Protein AF-A0A2M8BFH6-F1 (afdb_monomer_lite)

Radius of gyration: 27.37 Å; chains: 1; bounding box: 73×70×44 Å

Structure (mmCIF, N/CA/C/O backbone):
data_AF-A0A2M8BFH6-F1
#
_entry.id   AF-A0A2M8BFH6-F1
#
loop_
_atom_site.group_PDB
_atom_site.id
_atom_site.type_symbol
_atom_site.label_atom_id
_atom_site.label_alt_id
_atom_site.label_comp_id
_atom_site.label_asym_id
_atom_site.label_entity_id
_atom_site.label_seq_id
_atom_site.pdbx_PDB_ins_code
_atom_site.Cartn_x
_atom_site.Cartn_y
_atom_site.Cartn_z
_atom_site.occupancy
_atom_site.B_iso_or_equiv
_atom_site.auth_seq_id
_atom_site.auth_comp_id
_atom_site.auth_asym_id
_atom_site.auth_atom_id
_atom_site.pdbx_PDB_model_num
ATOM 1 N N . MET A 1 1 ? 19.455 23.865 19.528 1.00 42.56 1 MET A N 1
ATOM 2 C CA . MET A 1 1 ? 18.190 23.249 19.989 1.00 42.56 1 MET A CA 1
ATOM 3 C C . MET A 1 1 ? 18.289 21.750 19.733 1.00 42.56 1 MET A C 1
ATOM 5 O O . MET A 1 1 ? 18.959 21.362 18.788 1.00 42.56 1 MET A O 1
ATOM 9 N N . LYS A 1 2 ? 17.809 20.952 20.690 1.00 40.38 2 LYS A N 1
ATOM 10 C CA . LYS A 1 2 ? 18.230 19.578 21.024 1.00 40.38 2 LYS A CA 1
ATOM 11 C C . LYS A 1 2 ? 18.097 18.562 19.880 1.00 40.38 2 LYS A C 1
ATOM 13 O O . LYS A 1 2 ? 16.991 18.283 19.440 1.00 40.38 2 LYS A O 1
ATOM 18 N N . SER A 1 3 ? 19.226 17.957 19.508 1.00 46.84 3 SER A N 1
ATOM 19 C CA . SER A 1 3 ? 19.298 16.653 18.846 1.00 46.84 3 SER A CA 1
ATOM 20 C C . SER A 1 3 ? 19.594 15.613 19.930 1.00 46.84 3 SER A C 1
ATOM 22 O O . SER A 1 3 ? 20.615 15.703 20.611 1.00 46.84 3 SER A O 1
ATOM 24 N N . THR A 1 4 ? 18.659 14.692 20.151 1.00 51.00 4 THR A N 1
ATOM 25 C CA . THR A 1 4 ? 18.746 13.601 21.138 1.00 51.00 4 THR A CA 1
ATOM 26 C C . THR A 1 4 ? 18.644 12.318 20.317 1.00 51.00 4 THR A C 1
ATOM 28 O O . THR A 1 4 ? 17.584 12.013 19.789 1.00 51.00 4 THR A O 1
ATOM 31 N N . MET A 1 5 ? 19.767 11.708 19.936 1.00 54.69 5 MET A N 1
ATOM 32 C CA . MET A 1 5 ? 20.447 10.657 20.702 1.00 54.69 5 MET A CA 1
ATOM 33 C C . MET A 1 5 ? 19.516 9.471 21.003 1.00 54.69 5 MET A C 1
ATOM 35 O O . MET A 1 5 ? 18.917 9.389 22.070 1.00 54.69 5 MET A O 1
ATOM 39 N N . ARG A 1 6 ? 19.446 8.527 20.059 1.00 50.66 6 ARG A N 1
ATOM 40 C CA . ARG A 1 6 ? 19.053 7.127 20.287 1.00 50.66 6 ARG A CA 1
ATOM 41 C C . ARG A 1 6 ? 19.981 6.216 19.483 1.00 50.66 6 ARG A C 1
ATOM 43 O O . ARG A 1 6 ? 19.595 5.560 18.527 1.00 50.66 6 ARG A O 1
ATOM 50 N N . THR A 1 7 ? 21.242 6.216 19.894 1.00 50.25 7 THR A N 1
ATOM 51 C CA . THR A 1 7 ? 22.248 5.231 19.489 1.00 50.25 7 THR A CA 1
ATOM 52 C C . THR A 1 7 ? 22.700 4.524 20.759 1.00 50.25 7 THR A C 1
ATOM 54 O O . THR A 1 7 ? 23.675 4.943 21.370 1.00 50.25 7 THR A O 1
ATOM 57 N N . LEU A 1 8 ? 21.944 3.523 21.225 1.00 46.91 8 LEU A N 1
ATOM 58 C CA . LEU A 1 8 ? 22.406 2.601 22.269 1.00 46.91 8 LEU A CA 1
ATOM 59 C C . LEU A 1 8 ? 21.461 1.395 22.403 1.00 46.91 8 LEU A C 1
ATOM 61 O O . LEU A 1 8 ? 20.386 1.523 22.978 1.00 46.91 8 LEU A O 1
ATOM 65 N N . PHE A 1 9 ? 21.851 0.253 21.838 1.00 45.75 9 PHE A N 1
ATOM 66 C CA . PHE A 1 9 ? 22.104 -1.015 22.545 1.00 45.75 9 PHE A CA 1
ATOM 67 C C . PHE A 1 9 ? 22.117 -2.172 21.541 1.00 45.75 9 PHE A C 1
ATOM 69 O O . PHE A 1 9 ? 21.110 -2.804 21.246 1.00 45.75 9 PHE A O 1
ATOM 76 N N . LEU A 1 10 ? 23.316 -2.438 21.029 1.00 46.03 10 LEU A N 1
ATOM 77 C CA . LEU A 1 10 ? 23.676 -3.672 20.352 1.00 46.03 10 LEU A CA 1
ATOM 78 C C . LEU A 1 10 ? 24.353 -4.543 21.423 1.00 46.03 10 LEU A C 1
ATOM 80 O O . LEU A 1 10 ? 25.508 -4.307 21.767 1.00 46.03 10 LEU A O 1
ATOM 84 N N . MET A 1 11 ? 23.606 -5.474 22.022 1.00 49.44 11 MET A N 1
ATOM 85 C CA . MET A 1 11 ? 24.117 -6.493 22.951 1.00 49.44 11 MET A CA 1
ATOM 86 C C . MET A 1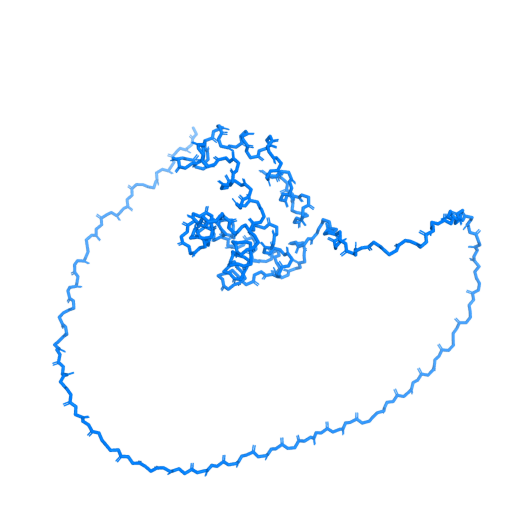 11 ? 23.368 -7.814 22.732 1.00 49.44 11 MET A C 1
ATOM 88 O O . MET A 1 11 ? 22.268 -8.020 23.225 1.00 49.44 11 MET A O 1
ATOM 92 N N . LEU A 1 12 ? 23.991 -8.667 21.920 1.00 52.81 12 LEU A N 1
ATOM 93 C CA . LEU A 1 12 ? 24.376 -10.042 22.249 1.00 52.81 12 LEU A CA 1
ATOM 94 C C . LEU A 1 12 ? 23.453 -10.852 23.191 1.00 52.81 12 LEU A C 1
ATOM 96 O O . LEU A 1 12 ? 23.514 -10.696 24.407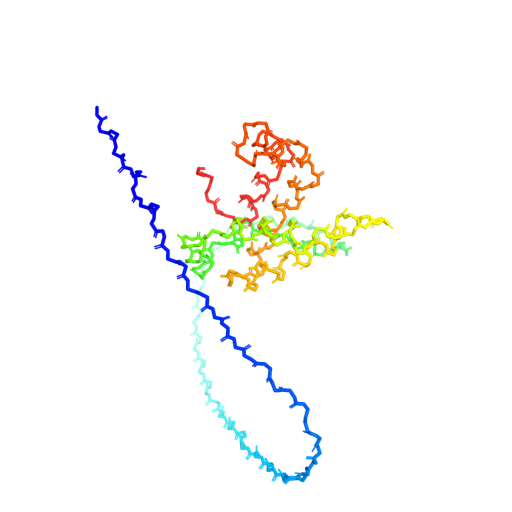 1.00 52.81 12 LEU A O 1
ATOM 100 N N . ALA A 1 13 ? 22.756 -11.850 22.639 1.00 50.00 13 ALA A N 1
ATOM 101 C CA . ALA A 1 13 ? 22.520 -13.128 23.318 1.00 50.00 13 ALA A CA 1
ATOM 102 C C . ALA A 1 13 ? 22.278 -14.248 22.290 1.00 50.00 13 ALA A C 1
ATOM 104 O O . ALA A 1 13 ? 21.190 -14.410 21.746 1.00 50.00 13 ALA A O 1
ATOM 105 N N . LEU A 1 14 ? 23.337 -15.019 22.036 1.00 55.53 14 LEU A N 1
ATOM 106 C CA . LEU A 1 14 ? 23.280 -16.379 21.505 1.00 55.53 14 LEU A CA 1
ATOM 107 C C . LEU A 1 14 ? 22.525 -17.270 22.499 1.00 55.53 14 LEU A C 1
ATOM 109 O O . LEU A 1 14 ? 22.982 -17.436 23.628 1.00 55.53 14 LEU A O 1
ATOM 113 N N . LEU A 1 15 ? 21.440 -17.901 22.062 1.00 58.34 15 LEU A N 1
ATOM 114 C CA . LEU A 1 15 ? 20.878 -19.087 22.705 1.00 58.34 15 LEU A CA 1
ATOM 115 C C . LEU A 1 15 ? 20.557 -20.099 21.609 1.00 58.34 15 LEU A C 1
ATOM 117 O O . LEU A 1 15 ? 19.586 -19.967 20.870 1.00 58.34 15 LEU A O 1
ATOM 121 N N . GLY A 1 16 ? 21.450 -21.079 21.477 1.00 51.56 16 GLY A N 1
ATOM 122 C CA . GLY A 1 16 ? 21.231 -22.251 20.649 1.00 51.56 16 GLY A CA 1
ATOM 123 C C . GLY A 1 16 ? 20.153 -23.135 21.264 1.00 51.56 16 GLY A C 1
ATOM 124 O O . GLY A 1 16 ? 20.229 -23.480 22.442 1.00 51.56 16 GLY A O 1
ATOM 125 N N . PHE A 1 17 ? 19.186 -23.533 20.445 1.00 49.78 17 PHE A N 1
ATOM 126 C CA . PHE A 1 17 ? 18.326 -24.672 20.727 1.00 49.78 17 PHE A CA 1
ATOM 127 C C . PHE A 1 17 ? 18.770 -25.836 19.843 1.00 49.78 17 PHE A C 1
ATOM 129 O O . PHE A 1 17 ? 18.535 -25.861 18.639 1.00 49.78 17 PHE A O 1
ATOM 136 N N . VAL A 1 18 ? 19.451 -26.791 20.474 1.00 56.34 18 VAL A N 1
ATOM 137 C CA . VAL A 1 18 ? 19.541 -28.174 20.010 1.00 56.34 18 VAL A CA 1
ATOM 138 C C . VAL A 1 18 ? 18.281 -28.865 20.515 1.00 56.34 18 VAL A C 1
ATOM 140 O O . VAL A 1 18 ? 18.102 -28.980 21.725 1.00 56.34 18 VAL A O 1
ATOM 143 N N . VAL A 1 19 ? 17.425 -29.342 19.613 1.00 57.59 19 VAL A N 1
ATOM 144 C CA . VAL A 1 19 ? 16.441 -30.379 19.940 1.00 57.59 19 VAL A CA 1
ATOM 145 C C . VAL A 1 19 ? 16.596 -31.501 18.927 1.00 57.59 19 VAL A C 1
ATOM 147 O O . VAL A 1 19 ? 16.551 -31.293 17.717 1.00 57.59 19 VAL A O 1
ATOM 150 N N . ALA A 1 20 ? 16.889 -32.668 19.489 1.00 53.41 20 ALA A N 1
ATOM 151 C CA . ALA A 1 20 ? 17.079 -33.945 18.836 1.00 53.41 20 ALA A CA 1
ATOM 152 C C . ALA A 1 20 ? 15.798 -34.432 18.143 1.00 53.41 20 ALA A C 1
ATOM 154 O O . ALA A 1 20 ? 14.689 -34.113 18.568 1.00 53.41 20 ALA A O 1
ATOM 155 N N . GLY A 1 21 ? 15.983 -35.230 17.092 1.00 47.97 21 GLY A N 1
ATOM 156 C CA . GLY A 1 21 ? 14.907 -35.958 16.435 1.00 47.97 21 GLY A CA 1
ATOM 157 C C . GLY A 1 21 ? 14.380 -37.140 17.253 1.00 47.97 21 GLY A C 1
ATOM 158 O O . GLY A 1 21 ? 15.111 -37.733 18.043 1.00 47.97 21 GLY A O 1
ATOM 159 N N . CYS A 1 22 ? 13.122 -37.475 16.973 1.00 51.12 22 CYS A N 1
ATOM 160 C CA . CYS A 1 22 ? 12.474 -38.784 17.098 1.00 51.12 22 CYS A CA 1
ATOM 161 C C . CYS A 1 22 ? 11.580 -38.861 15.841 1.00 51.12 22 CYS A C 1
ATOM 163 O O . CYS A 1 22 ? 10.792 -37.942 15.627 1.00 51.12 22 CYS A O 1
ATOM 165 N N . ASP A 1 23 ? 11.880 -39.670 14.829 1.00 50.50 23 ASP A N 1
ATOM 166 C CA . ASP A 1 23 ? 11.733 -41.134 14.730 1.00 50.50 23 ASP A CA 1
ATOM 167 C C . ASP A 1 23 ? 10.261 -41.587 14.728 1.00 50.50 23 ASP A C 1
ATOM 169 O O . ASP A 1 23 ? 9.535 -41.431 15.711 1.00 50.50 23 ASP A O 1
ATOM 173 N N . ASP A 1 24 ? 9.871 -42.086 13.553 1.00 58.56 24 ASP A N 1
ATOM 174 C CA . ASP A 1 24 ? 8.639 -42.758 13.139 1.00 58.56 24 ASP A CA 1
ATOM 175 C C . ASP A 1 24 ? 8.059 -43.760 14.150 1.00 58.56 24 ASP A C 1
ATOM 177 O O . ASP A 1 24 ? 8.781 -44.571 14.730 1.00 58.56 24 ASP A O 1
ATOM 181 N N . SER A 1 25 ? 6.724 -43.820 14.244 1.00 60.19 25 SER A N 1
ATOM 182 C CA . SER A 1 25 ? 5.987 -45.074 14.473 1.00 60.19 25 SER A CA 1
ATOM 183 C C . SER A 1 25 ? 4.513 -44.942 14.076 1.00 60.19 25 SER A C 1
ATOM 185 O O . SER A 1 25 ? 3.791 -44.073 14.565 1.00 60.19 25 SER A O 1
ATOM 187 N N . ASP A 1 26 ? 4.112 -45.851 13.192 1.00 51.41 26 ASP A N 1
ATOM 188 C CA . ASP A 1 26 ? 2.792 -46.067 12.610 1.00 51.41 26 ASP A CA 1
ATOM 189 C C . ASP A 1 26 ? 1.650 -46.435 13.591 1.00 51.41 26 ASP A C 1
ATOM 191 O O . ASP A 1 26 ? 1.844 -47.088 14.619 1.00 51.41 26 ASP A O 1
ATOM 195 N N . ASP A 1 27 ? 0.436 -46.170 13.084 1.00 54.25 27 ASP A N 1
ATOM 196 C CA . ASP A 1 27 ? -0.770 -47.026 13.104 1.00 54.25 27 ASP A CA 1
ATOM 197 C C . ASP A 1 27 ? -1.778 -46.966 14.289 1.00 54.25 27 ASP A C 1
ATOM 199 O O . ASP A 1 27 ? -1.517 -46.371 15.333 1.00 54.25 27 ASP A O 1
ATOM 203 N N . PRO A 1 28 ? -3.032 -47.452 14.109 1.00 69.31 28 PRO A N 1
ATOM 204 C CA . PRO A 1 28 ? -4.221 -46.603 14.067 1.00 69.31 28 PRO A CA 1
ATOM 205 C C . PRO A 1 28 ? -5.228 -46.995 15.168 1.00 69.31 28 PRO A C 1
ATOM 207 O O . PRO A 1 28 ? -5.034 -47.983 15.876 1.00 69.31 28 PRO A O 1
ATOM 210 N N . LYS A 1 29 ? -6.366 -46.288 15.258 1.00 41.81 29 LYS A N 1
ATOM 211 C CA . LYS A 1 29 ? -7.724 -46.879 15.319 1.00 41.81 29 LYS A CA 1
ATOM 212 C C . LYS A 1 29 ? -8.790 -45.933 15.899 1.00 41.81 29 LYS A C 1
ATOM 214 O O . LYS A 1 29 ? -8.601 -45.267 16.908 1.00 41.81 29 LYS A O 1
ATOM 219 N N . THR A 1 30 ? -9.976 -46.102 15.310 1.00 39.09 30 THR A N 1
ATOM 220 C CA . THR A 1 30 ? -11.320 -46.104 15.924 1.00 39.09 30 THR A CA 1
ATOM 221 C C . THR A 1 30 ? -11.950 -44.799 16.410 1.00 39.09 30 THR A C 1
ATOM 223 O O . THR A 1 30 ? -11.657 -44.311 17.491 1.00 39.09 30 THR A O 1
ATOM 226 N N . THR A 1 31 ? -12.941 -44.372 15.613 1.00 49.25 31 THR A N 1
ATOM 227 C CA . THR A 1 31 ? -14.363 -44.168 15.972 1.00 49.25 31 THR A CA 1
ATOM 228 C C . THR A 1 31 ? -14.679 -43.427 17.269 1.00 49.25 31 THR A C 1
ATOM 230 O O . THR A 1 31 ? -14.369 -43.926 18.347 1.00 49.25 31 THR A O 1
ATOM 233 N N . THR A 1 32 ? -15.507 -42.383 17.174 1.00 51.66 32 THR A N 1
ATOM 234 C CA . THR A 1 32 ? -16.885 -42.385 17.716 1.00 51.66 32 THR A CA 1
ATOM 235 C C . THR A 1 32 ? -17.605 -41.101 17.299 1.00 51.66 32 THR A C 1
ATOM 237 O O . THR A 1 32 ? -17.098 -40.000 17.500 1.00 51.66 32 THR A O 1
ATOM 240 N N . ASP A 1 33 ? -18.786 -41.283 16.709 1.00 52.09 33 ASP A N 1
ATOM 241 C CA . ASP A 1 33 ? -19.808 -40.269 16.463 1.00 52.09 33 ASP A CA 1
ATOM 242 C C . ASP A 1 33 ? -20.2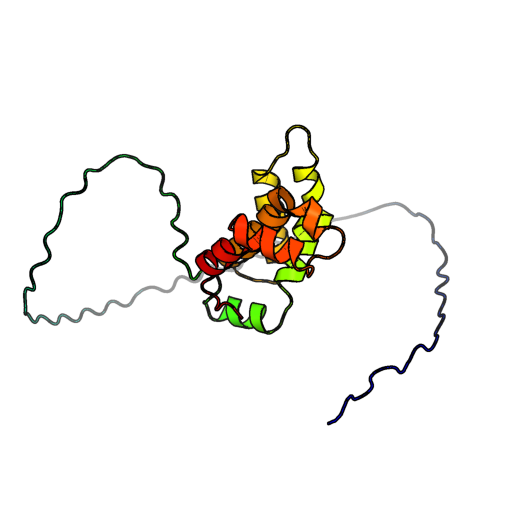07 -39.518 17.738 1.00 52.09 33 ASP A C 1
ATOM 244 O O . ASP A 1 33 ? -20.453 -40.128 18.778 1.00 52.09 33 ASP A O 1
ATOM 248 N N . ALA A 1 34 ? -20.421 -38.210 17.621 1.00 50.06 34 ALA A N 1
ATOM 249 C CA . ALA A 1 34 ? -21.391 -37.513 18.456 1.00 50.06 34 ALA A CA 1
ATOM 250 C C . ALA A 1 34 ? -21.957 -36.313 17.693 1.00 50.06 34 ALA A C 1
ATOM 252 O O . ALA A 1 34 ? -21.446 -35.196 17.739 1.00 50.06 34 ALA A O 1
ATOM 253 N N . THR A 1 35 ? -23.045 -36.594 16.981 1.00 52.06 35 THR A N 1
ATOM 254 C CA . THR A 1 35 ? -24.143 -35.672 16.699 1.00 52.06 35 THR A CA 1
ATOM 255 C C . THR A 1 35 ? -24.397 -34.744 17.884 1.00 52.06 35 THR A C 1
ATOM 257 O O . THR A 1 35 ? -24.674 -35.215 18.986 1.00 52.06 35 THR A O 1
ATOM 260 N N . SER A 1 36 ? -24.393 -33.435 17.638 1.00 47.47 36 SER A N 1
ATOM 261 C CA . SER A 1 36 ? -25.043 -32.474 18.525 1.00 47.47 36 SER A CA 1
ATOM 262 C C . SER A 1 36 ? -25.855 -31.487 17.692 1.00 47.47 36 SER A C 1
ATOM 264 O O . SER A 1 36 ? -25.372 -30.469 17.206 1.00 47.47 36 SER A O 1
ATOM 266 N N . THR A 1 37 ? -27.111 -31.864 17.481 1.00 52.34 37 THR A N 1
ATOM 267 C CA . THR A 1 37 ? -28.242 -30.980 17.198 1.00 52.34 37 THR A CA 1
ATOM 268 C C . THR A 1 37 ? -28.513 -30.108 18.417 1.00 52.34 37 THR A C 1
ATOM 270 O O . THR A 1 37 ? -28.729 -30.647 19.501 1.00 52.34 37 THR A O 1
ATOM 273 N N . THR A 1 38 ? -28.585 -28.787 18.256 1.00 53.91 38 THR A N 1
ATOM 274 C CA . THR A 1 38 ? -29.330 -27.925 19.185 1.00 53.91 38 THR A CA 1
ATOM 275 C C . THR A 1 38 ? -29.936 -26.742 18.430 1.00 53.91 38 THR A C 1
ATOM 277 O O . THR A 1 38 ? -29.251 -25.806 18.035 1.00 53.91 38 THR A O 1
ATOM 280 N N . ASP A 1 39 ? -31.232 -26.911 18.184 1.00 50.50 39 ASP A N 1
ATOM 281 C CA . ASP A 1 39 ? -32.347 -25.972 18.294 1.00 50.50 39 ASP A CA 1
ATOM 282 C C . ASP A 1 39 ? -32.300 -24.574 17.662 1.00 50.50 39 ASP A C 1
ATOM 284 O O . ASP A 1 39 ? -31.647 -23.631 18.106 1.00 50.50 39 ASP A O 1
ATOM 288 N N . ALA A 1 40 ? -33.201 -24.446 16.687 1.00 50.91 40 ALA A N 1
ATOM 289 C CA . ALA A 1 40 ? -33.859 -23.221 16.286 1.00 50.91 40 ALA A CA 1
ATOM 290 C C . ALA A 1 40 ? -34.579 -22.562 17.473 1.00 50.91 40 ALA A C 1
ATOM 292 O O . ALA A 1 40 ? -35.338 -23.210 18.193 1.00 50.91 40 ALA A O 1
ATOM 293 N N . THR A 1 41 ? -34.418 -21.247 17.614 1.00 52.94 41 THR A N 1
ATOM 294 C CA . THR A 1 41 ? -35.368 -20.417 18.359 1.00 52.94 41 THR A CA 1
ATOM 295 C C . THR A 1 41 ? -35.891 -19.335 17.428 1.00 52.94 41 THR A C 1
ATOM 297 O O . THR A 1 41 ? -35.200 -18.375 17.097 1.00 52.94 41 THR A O 1
ATOM 300 N N . THR A 1 42 ? -37.122 -19.545 16.979 1.00 49.09 42 THR A N 1
ATOM 301 C CA . THR A 1 42 ? -37.981 -18.563 16.325 1.00 49.09 42 THR A CA 1
ATOM 302 C C . THR A 1 42 ? -38.576 -17.667 17.409 1.00 49.09 42 THR A C 1
ATOM 304 O O . THR A 1 42 ? -39.198 -18.181 18.339 1.00 49.09 42 THR A O 1
ATOM 307 N N . THR A 1 43 ? -38.437 -16.348 17.279 1.00 59.09 43 THR A N 1
ATOM 308 C CA . THR A 1 43 ? -39.233 -15.386 18.054 1.00 59.09 43 THR A CA 1
ATOM 309 C C . THR A 1 43 ? -39.944 -14.464 17.079 1.00 59.09 43 THR A C 1
ATOM 311 O O . THR A 1 43 ? -39.312 -13.715 16.337 1.00 59.09 43 THR A O 1
ATOM 314 N N . ASP A 1 44 ? -41.268 -14.575 17.086 1.00 53.50 44 ASP A N 1
ATOM 315 C CA . ASP A 1 44 ? -42.209 -13.780 16.312 1.00 53.50 44 ASP A CA 1
ATOM 316 C C . ASP A 1 44 ? -42.488 -12.405 16.943 1.00 53.50 44 ASP A C 1
ATOM 318 O O . ASP A 1 44 ? -42.542 -12.254 18.162 1.00 53.50 44 ASP A O 1
ATOM 322 N N . ALA A 1 45 ? -42.768 -11.466 16.034 1.00 51.66 45 ALA A N 1
ATOM 323 C CA . ALA A 1 45 ? -43.719 -10.353 16.082 1.00 51.66 45 ALA A CA 1
ATOM 324 C C . ALA A 1 45 ? -43.672 -9.306 17.214 1.00 51.66 45 ALA A C 1
ATOM 326 O O . ALA A 1 45 ? -44.053 -9.565 18.352 1.00 51.66 45 ALA A O 1
ATOM 327 N N . THR A 1 46 ? -43.519 -8.031 16.823 1.00 53.03 46 THR A N 1
ATOM 328 C CA . THR A 1 46 ? -44.560 -7.024 17.121 1.00 53.03 46 THR A CA 1
ATOM 329 C C . THR A 1 46 ? -44.559 -5.874 16.109 1.00 53.03 46 THR A C 1
ATOM 331 O O . THR A 1 46 ? -43.568 -5.174 15.921 1.00 53.03 46 THR A O 1
ATOM 334 N N . THR A 1 47 ? -45.713 -5.680 15.479 1.00 50.72 47 THR A N 1
ATOM 335 C CA . THR A 1 47 ? -46.123 -4.522 14.681 1.00 50.72 47 THR A CA 1
ATOM 336 C C . THR A 1 47 ? -46.386 -3.320 15.592 1.00 50.72 47 THR A C 1
ATOM 338 O O . THR A 1 47 ? -47.021 -3.470 16.635 1.00 50.72 47 THR A O 1
ATOM 341 N N . THR A 1 48 ? -45.992 -2.111 15.194 1.00 59.72 48 THR A N 1
ATOM 342 C CA . THR A 1 48 ? -46.629 -0.868 15.661 1.00 59.72 48 THR A CA 1
ATOM 343 C C . THR A 1 48 ? -46.572 0.162 14.540 1.00 59.72 48 THR A C 1
ATOM 345 O O . THR A 1 48 ? -45.512 0.692 14.220 1.00 59.72 48 THR A O 1
ATOM 348 N N . ASP A 1 49 ? -47.739 0.409 13.947 1.00 54.94 49 ASP A N 1
ATOM 349 C CA . ASP A 1 49 ? -48.035 1.587 13.139 1.00 54.94 49 ASP A CA 1
ATOM 350 C C . ASP A 1 49 ? -48.018 2.846 14.013 1.00 54.94 49 ASP A C 1
ATOM 352 O O . ASP A 1 49 ? -48.613 2.869 15.094 1.00 54.94 49 ASP A O 1
ATOM 356 N N . ALA A 1 50 ? -47.441 3.925 13.491 1.00 57.97 50 ALA A N 1
ATOM 357 C CA . ALA A 1 50 ? -47.865 5.278 13.825 1.00 57.97 50 ALA A CA 1
ATOM 358 C C . ALA A 1 50 ? -47.630 6.210 12.630 1.00 57.97 50 ALA A C 1
ATOM 360 O O . ALA A 1 50 ? -46.524 6.659 12.344 1.00 57.97 50 ALA A O 1
ATOM 361 N N . THR A 1 51 ? -48.731 6.491 11.948 1.00 53.22 51 THR A N 1
ATOM 362 C CA . THR A 1 51 ? -48.983 7.603 11.037 1.00 53.22 51 THR A CA 1
ATOM 363 C C . THR A 1 51 ? -48.527 8.936 11.638 1.00 53.22 51 THR A C 1
ATOM 365 O O . THR A 1 51 ? -48.929 9.277 12.750 1.00 53.22 51 THR A O 1
ATOM 368 N N . THR A 1 52 ? -47.813 9.769 10.879 1.00 53.19 52 THR A N 1
ATOM 369 C CA . THR A 1 52 ? -47.990 11.228 10.970 1.00 53.19 52 THR A CA 1
ATOM 370 C C . THR A 1 52 ? -47.739 11.868 9.608 1.00 53.19 52 THR A C 1
ATOM 372 O O . THR A 1 52 ? -46.628 11.886 9.088 1.00 53.19 52 THR A O 1
ATOM 375 N N . THR A 1 53 ? -48.833 12.350 9.034 1.00 55.66 53 THR A N 1
ATOM 376 C CA . THR A 1 53 ? -48.919 13.310 7.937 1.00 55.66 53 THR A CA 1
ATOM 377 C C . THR A 1 53 ? -48.413 14.668 8.420 1.00 55.66 53 THR A C 1
ATOM 379 O O . THR A 1 53 ? -48.883 15.113 9.460 1.00 55.66 53 THR A O 1
ATOM 382 N N . ASP A 1 54 ? -47.530 15.336 7.671 1.00 52.22 54 ASP A N 1
ATOM 383 C CA . ASP A 1 54 ? -47.757 16.739 7.295 1.00 52.22 54 ASP A CA 1
ATOM 384 C C . ASP A 1 54 ? -46.807 17.241 6.194 1.00 52.22 54 ASP A C 1
ATOM 386 O O . ASP A 1 54 ? -45.615 16.941 6.152 1.00 52.22 54 ASP A O 1
ATOM 390 N N . ALA A 1 55 ? -47.420 17.999 5.281 1.00 52.50 55 ALA A N 1
ATOM 391 C CA . ALA A 1 55 ? -46.848 18.753 4.168 1.00 52.50 55 ALA A CA 1
ATOM 392 C C . ALA A 1 55 ? -45.842 19.811 4.674 1.00 52.50 55 ALA A C 1
ATOM 394 O O . ALA A 1 55 ? -45.919 20.261 5.810 1.00 52.50 55 ALA A O 1
ATOM 395 N N . THR A 1 56 ? -44.888 20.355 3.920 1.00 49.59 56 THR A N 1
ATOM 396 C CA . THR A 1 56 ? -44.985 21.149 2.679 1.00 49.59 56 THR A CA 1
ATOM 397 C C . THR A 1 56 ? -43.526 21.565 2.402 1.00 49.59 56 THR A C 1
ATOM 399 O O . THR A 1 56 ? -42.826 21.935 3.341 1.00 49.59 56 THR A O 1
ATOM 402 N N . THR A 1 57 ? -42.972 21.511 1.195 1.00 48.38 57 THR A N 1
ATOM 403 C CA . THR A 1 57 ? -42.847 22.669 0.289 1.00 48.38 57 THR A CA 1
ATOM 404 C C . THR A 1 57 ? -42.000 22.197 -0.891 1.00 48.38 57 THR A C 1
ATOM 406 O O . THR A 1 57 ? -40.937 21.615 -0.692 1.00 48.38 57 THR A O 1
ATOM 409 N N . ALA A 1 58 ? -42.505 22.419 -2.100 1.00 51.66 58 ALA A N 1
ATOM 410 C CA . ALA A 1 58 ? -41.805 22.151 -3.343 1.00 51.66 58 ALA A CA 1
ATOM 411 C C . ALA A 1 58 ? -40.653 23.146 -3.522 1.00 51.66 58 ALA A C 1
ATOM 413 O O . ALA A 1 58 ? -40.903 24.349 -3.565 1.00 51.66 58 ALA A O 1
ATOM 414 N N . GLU A 1 59 ? -39.434 22.638 -3.684 1.00 50.97 59 GLU A N 1
ATOM 415 C CA . GLU A 1 59 ? -38.403 23.338 -4.442 1.00 50.97 59 GLU A CA 1
ATOM 416 C C . GLU A 1 59 ? -38.061 22.498 -5.674 1.00 50.97 59 GLU A C 1
ATOM 418 O O . GLU A 1 59 ? -37.872 21.283 -5.626 1.00 50.97 59 GLU A O 1
ATOM 423 N N . ASP A 1 60 ? -38.115 23.212 -6.783 1.00 51.94 60 ASP A N 1
ATOM 424 C CA . ASP A 1 60 ? -37.940 22.835 -8.171 1.00 51.94 60 ASP A CA 1
ATOM 425 C C . ASP A 1 60 ? -36.590 22.135 -8.400 1.00 51.94 60 ASP A C 1
ATOM 427 O O . ASP A 1 60 ? -35.535 22.766 -8.358 1.00 51.94 60 ASP A O 1
ATOM 431 N N . VAL A 1 61 ? -36.609 20.820 -8.638 1.00 55.44 61 VAL A N 1
ATOM 432 C CA . VAL A 1 61 ? -35.453 20.088 -9.169 1.00 55.44 61 VAL A CA 1
ATOM 433 C C . VAL A 1 61 ? -35.832 19.562 -10.541 1.00 55.44 61 VAL A C 1
ATOM 435 O O . VAL A 1 61 ? -36.506 18.542 -10.696 1.00 55.44 61 VAL A O 1
ATOM 438 N N . THR A 1 62 ? -35.372 20.297 -11.549 1.00 48.28 62 THR A N 1
ATOM 439 C CA . THR A 1 62 ? -35.247 19.867 -12.939 1.00 48.28 62 THR A CA 1
ATOM 440 C C . THR A 1 62 ? -34.659 18.462 -13.001 1.00 48.28 62 THR A C 1
ATOM 442 O O . THR A 1 62 ? -33.458 18.258 -12.831 1.00 48.28 62 THR A O 1
ATOM 445 N N . THR A 1 63 ? -35.535 17.489 -13.237 1.00 48.66 63 THR A N 1
ATOM 446 C CA . THR A 1 63 ? -35.169 16.111 -13.545 1.00 48.66 63 THR A CA 1
ATOM 447 C C . THR A 1 63 ? -34.811 16.071 -15.023 1.00 48.66 63 THR A C 1
ATOM 449 O O . THR A 1 63 ? -35.685 16.080 -15.887 1.00 48.66 63 THR A O 1
ATOM 452 N N . THR A 1 64 ? -33.514 16.104 -15.315 1.00 57.31 64 THR A N 1
ATOM 453 C CA . THR A 1 64 ? -33.011 15.770 -16.645 1.00 57.31 64 THR A CA 1
ATOM 454 C C . THR A 1 64 ? -33.101 14.258 -16.794 1.00 57.31 64 THR A C 1
ATOM 456 O O . THR A 1 64 ? -32.381 13.523 -16.123 1.00 57.31 64 THR A O 1
ATOM 459 N N . ASP A 1 65 ? -34.014 13.821 -17.659 1.00 56.34 65 ASP A N 1
ATOM 460 C CA . ASP A 1 65 ? -34.071 12.479 -18.235 1.00 56.34 65 ASP A CA 1
ATOM 461 C C . ASP A 1 65 ? -32.668 12.055 -18.702 1.00 56.34 65 ASP A C 1
ATOM 463 O O . ASP A 1 65 ? -32.145 12.584 -19.688 1.00 56.34 65 ASP A O 1
ATOM 467 N N . VAL A 1 66 ? -32.053 11.106 -17.995 1.00 55.38 66 VAL A N 1
ATOM 468 C CA . VAL A 1 66 ? -30.907 10.354 -18.507 1.00 55.38 66 VAL A CA 1
ATOM 469 C C . VAL A 1 66 ? -31.407 8.963 -18.842 1.00 55.38 66 VAL A C 1
ATOM 471 O O . VAL A 1 66 ? -31.890 8.204 -18.004 1.00 55.38 66 VAL A O 1
ATOM 474 N N . THR A 1 67 ? -31.330 8.696 -20.134 1.00 52.25 67 THR A N 1
ATOM 475 C CA . THR A 1 67 ? -31.704 7.470 -20.807 1.00 52.25 67 THR A CA 1
ATOM 476 C C . THR A 1 67 ? -30.928 6.286 -20.248 1.00 52.25 67 THR A C 1
ATOM 478 O O . THR A 1 67 ? -29.706 6.300 -20.126 1.00 52.25 67 THR A O 1
ATOM 481 N N . THR A 1 68 ? -31.688 5.246 -19.926 1.00 56.81 68 THR A N 1
ATOM 482 C CA . THR A 1 68 ? -31.223 3.920 -19.543 1.00 56.81 68 THR A CA 1
ATOM 483 C C . THR A 1 68 ? -30.382 3.340 -20.677 1.00 56.81 68 THR A C 1
ATOM 485 O O . THR A 1 68 ? -30.915 2.977 -21.726 1.00 56.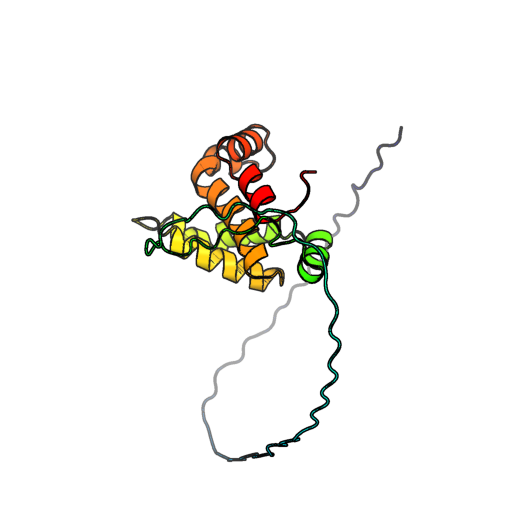81 68 THR A O 1
ATOM 488 N N . THR A 1 69 ? -29.076 3.257 -20.454 1.00 53.03 69 THR A N 1
ATOM 489 C CA . THR A 1 69 ? -28.190 2.368 -21.205 1.00 53.03 69 THR A CA 1
ATOM 490 C C . THR A 1 69 ? -27.642 1.378 -20.187 1.00 53.03 69 THR A C 1
ATOM 492 O O . THR A 1 69 ? -27.217 1.786 -19.109 1.00 53.03 69 THR A O 1
ATOM 495 N N . ASP A 1 70 ? -27.771 0.087 -20.493 1.00 56.22 70 ASP A N 1
ATOM 496 C CA . ASP A 1 70 ? -27.068 -1.023 -19.845 1.00 56.22 70 ASP A CA 1
ATOM 497 C C . ASP A 1 70 ? -25.559 -0.728 -19.869 1.00 56.22 70 ASP A C 1
ATOM 499 O O . ASP A 1 70 ? -24.859 -1.112 -20.802 1.00 56.22 70 ASP A O 1
ATOM 503 N N . ASP A 1 71 ? -25.066 -0.004 -18.873 1.00 46.69 71 ASP A N 1
ATOM 504 C CA . ASP A 1 71 ? -23.645 0.183 -18.635 1.00 46.69 71 ASP A CA 1
ATOM 505 C C . ASP A 1 71 ? -23.336 -0.392 -17.259 1.00 46.69 71 ASP A C 1
ATOM 507 O O . ASP A 1 71 ? -23.986 -0.084 -16.257 1.00 46.69 71 ASP A O 1
ATOM 511 N N . VAL A 1 72 ? -22.373 -1.311 -17.271 1.00 52.06 72 VAL A N 1
ATOM 512 C CA . VAL A 1 72 ? -21.717 -1.922 -16.120 1.00 52.06 72 VAL A CA 1
ATOM 513 C C . VAL A 1 72 ? -21.634 -0.888 -15.004 1.00 52.06 72 VAL A C 1
ATOM 515 O O . VAL A 1 72 ? -21.071 0.184 -15.210 1.00 52.06 72 VAL A O 1
ATOM 518 N N . VAL A 1 73 ? -22.208 -1.199 -13.839 1.00 43.69 73 VAL A N 1
ATOM 519 C CA . VAL A 1 73 ? -21.960 -0.435 -12.616 1.00 43.69 73 VAL A CA 1
ATOM 520 C C . VAL A 1 73 ? -20.473 -0.605 -12.320 1.00 43.69 73 VAL A C 1
ATOM 522 O O . VAL A 1 73 ? -20.063 -1.537 -11.634 1.00 43.69 73 VAL A O 1
ATOM 525 N N . GLU A 1 74 ? -19.649 0.237 -12.939 1.00 50.47 74 GLU A N 1
ATOM 526 C CA . GLU A 1 74 ? -18.341 0.583 -12.427 1.00 50.47 74 GLU A CA 1
ATOM 527 C C . GLU A 1 74 ? -18.671 1.176 -11.064 1.00 50.47 74 GLU A C 1
ATOM 529 O O . GLU A 1 74 ? -19.288 2.240 -10.976 1.00 50.47 74 GLU A O 1
ATOM 534 N N . ASP A 1 75 ? -18.447 0.380 -10.019 1.00 47.34 75 ASP A N 1
ATOM 535 C CA . ASP A 1 75 ? -18.607 0.798 -8.638 1.00 47.34 75 ASP A CA 1
ATOM 536 C C . ASP A 1 75 ? -17.733 2.037 -8.487 1.00 47.34 75 ASP A C 1
ATOM 538 O O . ASP A 1 75 ? -16.506 1.955 -8.407 1.00 47.34 75 ASP A O 1
ATOM 542 N N . VAL A 1 76 ? -18.359 3.209 -8.613 1.00 49.06 76 VAL A N 1
ATOM 543 C CA . VAL A 1 76 ? -17.715 4.481 -8.353 1.00 49.06 76 VAL A CA 1
ATOM 544 C C . VAL A 1 76 ? -17.333 4.358 -6.898 1.00 49.06 76 VAL A C 1
ATOM 546 O O . VAL A 1 76 ? -18.193 4.486 -6.030 1.00 49.06 76 VAL A O 1
ATOM 549 N N . VAL A 1 77 ? -16.063 4.051 -6.640 1.00 55.28 77 VAL A N 1
ATOM 550 C CA . VAL A 1 77 ? -15.491 4.113 -5.304 1.00 55.28 77 VAL A CA 1
ATOM 551 C C . VAL A 1 77 ? -15.595 5.579 -4.912 1.00 55.28 77 VAL A C 1
ATOM 553 O O . VAL A 1 77 ? -14.735 6.401 -5.229 1.00 55.28 77 VAL A O 1
ATOM 556 N N . VAL A 1 78 ? -16.741 5.939 -4.335 1.00 57.50 78 VAL A N 1
ATOM 557 C CA . VAL A 1 78 ? -16.987 7.258 -3.783 1.00 57.50 78 VAL A CA 1
ATOM 558 C C . VAL A 1 78 ? -15.942 7.399 -2.694 1.00 57.50 78 VAL A C 1
ATOM 560 O O . VAL A 1 78 ? -15.860 6.561 -1.797 1.00 57.50 78 VAL A O 1
ATOM 563 N N . GLY A 1 79 ? -15.074 8.389 -2.873 1.00 71.38 79 GLY A N 1
ATOM 564 C CA . GLY A 1 79 ? -13.848 8.536 -2.112 1.00 71.38 79 GLY A CA 1
ATOM 565 C C . GLY A 1 79 ? -14.092 8.676 -0.626 1.00 71.38 79 GLY A C 1
ATOM 566 O O . GLY A 1 79 ? -14.324 9.783 -0.180 1.00 71.38 79 GLY A O 1
ATOM 567 N N . ASP A 1 80 ? -14.066 7.558 0.095 1.00 88.31 80 ASP A N 1
ATOM 568 C CA . ASP A 1 80 ? -14.258 7.446 1.546 1.00 88.31 80 ASP A CA 1
ATOM 569 C C . ASP A 1 80 ? -14.023 5.999 2.033 1.00 88.31 80 ASP A C 1
ATOM 571 O O . ASP A 1 80 ? -14.422 5.612 3.134 1.00 88.31 80 ASP A O 1
ATOM 575 N N . ALA A 1 81 ? -13.369 5.153 1.227 1.00 95.69 81 ALA A N 1
ATOM 576 C CA . ALA A 1 81 ? -13.309 3.718 1.497 1.00 95.69 81 ALA A CA 1
ATOM 577 C C . ALA A 1 81 ? -12.565 3.363 2.800 1.00 95.69 81 ALA A C 1
ATOM 579 O O . ALA A 1 81 ? -12.807 2.299 3.363 1.00 95.69 81 ALA A O 1
ATOM 580 N N . CYS A 1 82 ? -11.704 4.258 3.299 1.00 96.56 82 CYS A N 1
ATOM 581 C CA . CYS A 1 82 ? -10.949 4.093 4.544 1.00 96.56 82 CYS A CA 1
ATOM 582 C C . CYS A 1 82 ? -11.417 5.017 5.685 1.00 96.56 82 CYS A C 1
ATOM 584 O O . CYS A 1 82 ? -10.754 5.071 6.723 1.00 96.56 82 CYS A O 1
ATOM 586 N N . THR A 1 83 ? -12.504 5.786 5.527 1.00 96.38 83 THR A N 1
ATOM 587 C CA . THR A 1 83 ? -12.893 6.815 6.517 1.00 96.38 83 THR A CA 1
ATOM 588 C C . THR A 1 83 ? -13.877 6.324 7.576 1.00 96.38 83 THR A C 1
ATOM 590 O O . THR A 1 83 ? -14.163 7.043 8.539 1.00 96.38 83 THR A O 1
ATOM 593 N N . ASN A 1 84 ? -14.365 5.082 7.474 1.00 95.31 84 ASN A N 1
ATOM 594 C CA . ASN A 1 84 ? -15.171 4.495 8.539 1.00 95.31 84 ASN A CA 1
ATOM 595 C C . ASN A 1 84 ? -14.343 4.293 9.825 1.00 95.31 84 ASN A C 1
ATOM 597 O O . ASN A 1 84 ? -13.116 4.192 9.812 1.00 95.31 84 ASN A O 1
ATOM 601 N N . ALA A 1 85 ? -15.030 4.229 10.967 1.00 97.12 85 ALA A N 1
ATOM 602 C CA . ALA A 1 85 ? -14.375 4.210 12.273 1.00 97.12 85 ALA A CA 1
ATOM 603 C C . ALA A 1 85 ? -13.459 2.991 12.502 1.00 97.12 85 ALA A C 1
ATOM 605 O O . ALA A 1 85 ? -12.482 3.109 13.242 1.00 97.12 85 ALA A O 1
ATOM 606 N N . ALA A 1 86 ? -13.765 1.838 11.898 1.00 97.31 86 ALA A N 1
ATOM 607 C CA . ALA A 1 86 ? -12.959 0.628 12.049 1.00 97.31 86 ALA A CA 1
ATOM 608 C C . ALA A 1 86 ? -11.639 0.746 11.275 1.00 97.31 86 ALA A C 1
ATOM 610 O O . ALA A 1 86 ? -10.569 0.543 11.850 1.00 97.31 86 ALA A O 1
ATOM 611 N N . ASP A 1 87 ? -11.710 1.171 10.013 1.00 97.50 87 ASP A N 1
ATOM 612 C CA . ASP A 1 87 ? -10.531 1.372 9.172 1.00 97.50 87 ASP A CA 1
ATOM 613 C C . ASP A 1 87 ? -9.645 2.486 9.714 1.00 97.50 87 ASP A C 1
ATOM 615 O O . ASP A 1 87 ? -8.433 2.313 9.825 1.00 97.50 87 ASP A O 1
ATOM 619 N N . LEU A 1 88 ? -10.233 3.598 10.160 1.00 96.38 88 LEU A N 1
ATOM 620 C CA . LEU A 1 88 ? -9.464 4.714 10.701 1.00 96.38 88 LEU A CA 1
ATOM 621 C C . LEU A 1 88 ? -8.713 4.333 11.989 1.00 96.38 88 LEU A C 1
ATOM 623 O O . LEU A 1 88 ? -7.588 4.791 12.211 1.00 96.38 88 LEU A O 1
ATOM 627 N N . ALA A 1 89 ? -9.288 3.467 12.832 1.00 97.69 89 ALA A N 1
ATOM 628 C CA . ALA A 1 89 ? -8.604 2.938 14.013 1.00 97.69 89 ALA A CA 1
ATOM 629 C C . ALA A 1 89 ? -7.388 2.070 13.637 1.00 97.69 89 ALA A C 1
ATOM 631 O O . ALA A 1 89 ? -6.356 2.126 14.308 1.00 97.69 89 ALA A O 1
ATOM 632 N N . ILE A 1 90 ? -7.483 1.308 12.547 1.00 97.94 90 ILE A N 1
ATOM 633 C CA . ILE A 1 90 ? -6.390 0.474 12.036 1.00 97.94 90 ILE A CA 1
ATOM 634 C C . ILE A 1 90 ? -5.315 1.333 11.365 1.00 97.94 90 ILE A C 1
ATOM 636 O O . ILE A 1 90 ? -4.152 1.271 11.756 1.00 97.94 90 ILE A O 1
ATOM 640 N N . VAL A 1 91 ? -5.699 2.186 10.416 1.00 95.75 91 VAL A N 1
ATOM 641 C CA . VAL A 1 91 ? -4.785 3.042 9.644 1.00 95.75 91 VAL A CA 1
ATOM 642 C C . VAL A 1 91 ? -4.003 4.005 10.544 1.00 95.75 91 VAL A C 1
ATOM 644 O O . VAL A 1 91 ? -2.852 4.320 10.263 1.00 95.75 91 VAL A O 1
ATOM 647 N N . SER A 1 92 ? -4.592 4.457 11.655 1.00 94.75 92 SER A N 1
ATOM 648 C CA . SER A 1 92 ? -3.904 5.340 12.608 1.00 94.75 92 SER A CA 1
ATOM 649 C C . SER A 1 92 ? -2.950 4.623 13.570 1.00 94.75 92 SER A C 1
ATOM 651 O O . SER A 1 92 ? -2.118 5.281 14.198 1.00 94.75 92 SER A O 1
ATOM 653 N N . SER A 1 93 ? -3.056 3.299 13.710 1.00 95.88 93 SER A N 1
ATOM 654 C CA . SER A 1 93 ? -2.267 2.511 14.667 1.00 95.88 93 SER A CA 1
ATOM 655 C C . SER A 1 93 ? -1.266 1.555 14.015 1.00 95.88 93 SER A C 1
ATOM 657 O O . SER A 1 93 ? -0.345 1.096 14.693 1.00 95.88 93 SER A O 1
ATOM 659 N N . GLN A 1 94 ? -1.413 1.277 12.718 1.00 96.44 94 GLN A N 1
ATOM 660 C CA . GLN A 1 94 ? -0.619 0.301 11.974 1.00 96.44 94 GLN A CA 1
ATOM 661 C C . GLN A 1 94 ? -0.048 0.898 10.681 1.00 96.44 94 GLN A C 1
ATOM 663 O O . GLN A 1 94 ? -0.601 1.833 10.109 1.00 96.44 94 GLN A O 1
ATOM 668 N N . ASP A 1 95 ? 1.048 0.319 10.186 1.00 96.25 95 ASP A N 1
ATOM 669 C CA . ASP A 1 95 ? 1.634 0.681 8.890 1.00 96.25 95 ASP A CA 1
ATOM 670 C C . ASP A 1 95 ? 0.982 -0.115 7.747 1.00 96.25 95 ASP A C 1
ATOM 672 O O . ASP A 1 95 ? 1.582 -1.017 7.159 1.00 96.25 95 ASP A O 1
ATOM 676 N N . VAL A 1 96 ? -0.280 0.205 7.444 1.00 97.00 96 VAL A N 1
ATOM 677 C CA . VAL A 1 96 ? -1.049 -0.476 6.384 1.00 97.00 96 VAL A CA 1
ATOM 678 C C . VAL A 1 96 ? -0.385 -0.297 5.011 1.00 97.00 96 VAL A C 1
ATOM 680 O O . VAL A 1 96 ? -0.391 -1.217 4.197 1.00 97.00 96 VAL A O 1
ATOM 683 N N . SER A 1 97 ? 0.273 0.844 4.768 1.00 94.56 97 SER A N 1
ATOM 684 C CA . SER A 1 97 ? 1.024 1.081 3.527 1.00 94.56 97 SER A CA 1
ATOM 685 C C . SER A 1 97 ? 2.238 0.156 3.401 1.00 94.56 97 SER A C 1
ATOM 687 O O . SER A 1 97 ? 2.503 -0.368 2.316 1.00 94.56 97 SER A O 1
ATOM 689 N N . GLY A 1 98 ? 2.984 -0.051 4.488 1.00 94.75 98 GLY A N 1
ATOM 690 C CA . GLY A 1 98 ? 4.098 -0.996 4.532 1.00 94.75 98 GLY A CA 1
ATOM 691 C C . GLY A 1 98 ? 3.637 -2.445 4.370 1.00 94.75 98 GLY A C 1
ATOM 692 O O . GLY A 1 98 ? 4.264 -3.214 3.637 1.00 94.75 98 GLY A O 1
ATOM 693 N N . MET A 1 99 ? 2.500 -2.806 4.973 1.00 96.88 99 MET A N 1
ATOM 694 C CA . MET A 1 99 ? 1.874 -4.121 4.785 1.00 96.88 99 MET A CA 1
ATOM 695 C C . MET A 1 99 ? 1.462 -4.340 3.327 1.00 96.88 99 MET A C 1
ATOM 697 O O . MET A 1 99 ? 1.848 -5.345 2.742 1.00 96.88 99 MET A O 1
ATOM 701 N N . ALA A 1 100 ? 0.781 -3.375 2.703 1.00 96.69 100 ALA A N 1
ATOM 702 C CA . ALA A 1 100 ? 0.403 -3.449 1.291 1.00 96.69 100 ALA A CA 1
ATOM 703 C C . ALA A 1 100 ? 1.615 -3.547 0.359 1.00 96.69 100 ALA A C 1
ATOM 705 O O . ALA A 1 100 ? 1.610 -4.332 -0.588 1.00 96.69 100 ALA A O 1
ATOM 706 N N . THR A 1 101 ? 2.686 -2.807 0.663 1.00 94.50 101 THR A N 1
ATOM 707 C CA . THR A 1 101 ? 3.958 -2.910 -0.068 1.00 94.50 101 THR A CA 1
ATOM 708 C C . THR A 1 101 ? 4.543 -4.313 0.042 1.00 94.50 101 THR A C 1
ATOM 710 O O . THR A 1 101 ? 4.961 -4.880 -0.966 1.00 94.50 101 THR A O 1
ATOM 713 N N . THR A 1 102 ? 4.544 -4.888 1.245 1.00 96.00 102 THR A N 1
ATOM 714 C CA . THR A 1 102 ? 5.025 -6.254 1.482 1.00 96.00 102 THR A CA 1
ATOM 715 C C . THR A 1 102 ? 4.179 -7.251 0.694 1.00 96.00 102 THR A C 1
ATOM 717 O O . THR A 1 102 ? 4.721 -7.940 -0.160 1.00 96.00 102 THR A O 1
ATOM 720 N N . CYS A 1 103 ? 2.853 -7.223 0.848 1.00 97.62 103 CYS A N 1
ATOM 721 C CA . CYS A 1 103 ? 1.926 -8.079 0.106 1.00 97.62 103 CYS A CA 1
ATOM 722 C C . CYS A 1 103 ? 2.176 -8.055 -1.411 1.00 97.62 103 CYS A C 1
ATOM 724 O O . CYS A 1 103 ? 2.354 -9.102 -2.032 1.00 97.62 103 CYS A O 1
ATOM 726 N N . ALA A 1 104 ? 2.270 -6.866 -2.013 1.00 94.75 104 ALA A N 1
ATOM 727 C CA . ALA A 1 104 ? 2.465 -6.747 -3.455 1.00 94.75 104 ALA A CA 1
ATOM 728 C C . ALA A 1 104 ? 3.854 -7.220 -3.922 1.00 94.75 104 ALA A C 1
ATOM 730 O O . ALA A 1 104 ? 3.978 -7.782 -5.008 1.00 94.75 104 ALA A O 1
ATOM 731 N N . THR A 1 105 ? 4.907 -6.974 -3.133 1.00 92.12 105 THR A N 1
ATOM 732 C CA . THR A 1 105 ? 6.301 -7.182 -3.569 1.00 92.12 105 THR A CA 1
ATOM 733 C C . THR A 1 105 ? 6.926 -8.500 -3.115 1.00 92.12 105 THR A C 1
ATOM 735 O O . THR A 1 105 ? 7.865 -8.955 -3.766 1.00 92.12 105 THR A O 1
ATOM 738 N N . SER A 1 106 ? 6.424 -9.137 -2.053 1.00 94.25 106 SER A N 1
ATOM 739 C CA . SER A 1 106 ? 6.896 -10.451 -1.594 1.00 94.25 106 SER A CA 1
ATOM 740 C C . SER A 1 106 ? 5.956 -11.581 -1.986 1.00 94.25 106 SER A C 1
ATOM 742 O O . SER A 1 106 ? 6.414 -12.592 -2.517 1.00 94.25 106 SER A O 1
ATOM 744 N N . ASP A 1 107 ? 4.656 -11.404 -1.761 1.00 96.00 107 ASP A N 1
ATOM 745 C CA . ASP A 1 107 ? 3.706 -12.520 -1.797 1.00 96.00 107 ASP A CA 1
ATOM 746 C C . ASP A 1 107 ? 3.011 -12.604 -3.160 1.00 96.00 107 ASP A C 1
ATOM 748 O O . ASP A 1 107 ? 2.849 -13.686 -3.727 1.00 96.00 107 ASP A O 1
ATOM 752 N N . CYS A 1 108 ? 2.688 -11.446 -3.739 1.00 96.94 108 CYS A N 1
ATOM 753 C CA . CYS A 1 108 ? 1.907 -11.336 -4.970 1.00 96.94 108 CYS A CA 1
ATOM 754 C C . CYS A 1 108 ? 2.731 -10.933 -6.205 1.00 96.94 108 CYS A C 1
ATOM 756 O O . CYS A 1 108 ? 2.201 -10.891 -7.314 1.00 96.94 108 CYS A O 1
ATOM 758 N N . ILE A 1 109 ? 4.040 -10.697 -6.067 1.00 93.44 109 ILE A N 1
ATOM 759 C CA . ILE A 1 109 ? 4.896 -10.224 -7.174 1.00 93.44 109 ILE A CA 1
ATOM 760 C C . ILE A 1 109 ? 5.006 -11.224 -8.337 1.00 93.44 109 ILE A C 1
ATOM 762 O O . ILE A 1 109 ? 5.313 -10.857 -9.474 1.00 93.44 109 ILE A O 1
ATOM 766 N N . SER A 1 110 ? 4.735 -12.505 -8.072 1.00 95.44 110 SER A N 1
ATOM 767 C CA . SER A 1 110 ? 4.719 -13.553 -9.097 1.00 95.44 110 SER A CA 1
ATOM 768 C C . SER A 1 110 ? 3.703 -13.268 -10.213 1.00 95.44 110 SER A C 1
ATOM 770 O O . SER A 1 110 ? 3.980 -13.575 -11.370 1.00 95.44 110 SER A O 1
ATOM 772 N N . PHE A 1 111 ? 2.593 -12.589 -9.904 1.00 95.75 111 PHE A N 1
ATOM 773 C CA . PHE A 1 111 ? 1.585 -12.177 -10.884 1.00 95.75 111 PHE A CA 1
ATOM 774 C C . PHE A 1 111 ? 2.069 -11.049 -11.812 1.00 95.75 111 PHE A C 1
ATOM 776 O O . PHE A 1 111 ? 1.735 -11.034 -12.993 1.00 95.75 111 PHE A O 1
ATOM 783 N N . ALA A 1 112 ? 2.906 -10.123 -11.329 1.00 90.56 112 ALA A N 1
ATOM 784 C CA . ALA A 1 112 ? 3.520 -9.097 -12.185 1.00 90.56 112 ALA A CA 1
ATOM 785 C C . ALA A 1 112 ? 4.639 -9.646 -13.080 1.00 90.56 112 ALA A C 1
ATOM 787 O O . ALA A 1 112 ? 4.989 -9.024 -14.081 1.00 90.56 112 ALA A O 1
ATOM 788 N N . THR A 1 113 ? 5.231 -10.780 -12.704 1.00 91.06 113 THR A N 1
ATOM 789 C CA . THR A 1 113 ? 6.373 -11.383 -13.409 1.00 91.06 113 THR A CA 1
ATOM 790 C C . THR A 1 113 ? 5.985 -12.576 -14.283 1.00 91.06 113 THR A C 1
ATOM 792 O O . THR A 1 113 ? 6.851 -13.136 -14.958 1.00 91.06 113 THR A O 1
ATOM 795 N N . SER A 1 114 ? 4.704 -12.956 -14.309 1.00 94.50 114 SER A N 1
ATOM 796 C CA . SER A 1 114 ? 4.183 -13.941 -15.255 1.00 94.50 114 SER A CA 1
ATOM 797 C C . SER A 1 114 ? 4.227 -13.417 -16.697 1.00 94.50 114 SER A C 1
ATOM 799 O O . SER A 1 114 ? 4.286 -12.211 -16.935 1.00 94.50 114 SER A O 1
ATOM 801 N N . ASP A 1 115 ? 4.195 -14.329 -17.674 1.00 90.88 115 ASP A N 1
ATOM 802 C CA . ASP A 1 115 ? 4.144 -13.998 -19.105 1.00 90.88 115 ASP A CA 1
ATOM 803 C C . ASP A 1 115 ? 2.865 -14.590 -19.739 1.00 90.88 115 ASP A C 1
ATOM 805 O O . ASP A 1 115 ? 2.807 -15.806 -19.962 1.00 90.88 115 ASP A O 1
ATOM 809 N N . PRO A 1 116 ? 1.815 -13.776 -19.987 1.00 92.06 116 PRO A N 1
ATOM 810 C CA . PRO A 1 116 ? 1.737 -12.331 -19.739 1.00 92.06 116 PRO A CA 1
ATOM 811 C C . PRO A 1 116 ? 1.533 -11.978 -18.246 1.00 92.06 116 PRO A C 1
ATOM 813 O O . PRO A 1 116 ? 1.092 -12.836 -17.472 1.00 92.06 116 PRO A O 1
ATOM 816 N N . PRO A 1 117 ? 1.800 -10.724 -17.830 1.00 92.12 117 PRO A N 1
ATOM 817 C CA . PRO A 1 117 ? 1.501 -10.258 -16.476 1.00 92.12 117 PRO A CA 1
ATOM 818 C C . PRO A 1 117 ? 0.000 -10.314 -16.173 1.00 92.12 117 PRO A C 1
ATOM 820 O O . PRO A 1 117 ? -0.814 -9.820 -16.957 1.00 92.12 117 PRO A O 1
ATOM 823 N N . ASP A 1 118 ? -0.361 -10.871 -15.019 1.00 96.25 118 ASP A N 1
ATOM 824 C CA . ASP A 1 118 ? -1.740 -10.961 -14.532 1.00 96.25 118 ASP A CA 1
ATOM 825 C C . ASP A 1 118 ? -2.005 -9.885 -13.470 1.00 96.25 118 ASP A C 1
ATOM 827 O O . ASP A 1 118 ? -2.003 -10.136 -12.265 1.00 96.25 118 ASP A O 1
ATOM 831 N N . LEU A 1 119 ? -2.203 -8.642 -13.922 1.00 93.31 119 LEU A N 1
ATOM 832 C CA . LEU A 1 119 ? -2.497 -7.522 -13.020 1.00 93.31 119 LEU A CA 1
ATOM 833 C C . LEU A 1 119 ? -3.786 -7.725 -12.202 1.00 93.31 119 LEU A C 1
ATOM 835 O O . LEU A 1 119 ? -3.739 -7.443 -11.006 1.00 93.31 119 LEU A O 1
ATOM 839 N N . PRO A 1 120 ? -4.901 -8.239 -12.768 1.00 95.31 120 PRO A N 1
ATOM 840 C CA . PRO A 1 120 ? -6.084 -8.564 -11.973 1.00 95.31 120 PRO A CA 1
ATOM 841 C C . PRO A 1 120 ? -5.790 -9.571 -10.855 1.00 95.31 120 PRO A C 1
ATOM 843 O O . PRO A 1 120 ? -6.181 -9.338 -9.713 1.00 95.31 120 PRO A O 1
ATOM 846 N N . GLY A 1 121 ? -5.046 -10.644 -11.153 1.00 96.56 121 GLY A N 1
ATOM 847 C CA . GLY A 1 121 ? -4.617 -11.616 -10.147 1.00 96.56 121 GLY A CA 1
ATOM 848 C C . GLY A 1 121 ? -3.726 -10.997 -9.069 1.00 96.56 121 GLY A C 1
ATOM 849 O O . GLY A 1 121 ? -3.908 -11.276 -7.881 1.00 96.56 121 GLY A O 1
ATOM 850 N N . MET A 1 122 ? -2.823 -10.086 -9.450 1.00 95.50 122 MET A N 1
ATOM 851 C CA . MET A 1 122 ? -2.000 -9.345 -8.491 1.00 95.50 122 MET A CA 1
ATOM 852 C C . MET A 1 122 ? -2.846 -8.473 -7.561 1.00 95.50 122 MET A C 1
ATOM 854 O O . MET A 1 122 ? -2.574 -8.439 -6.359 1.00 95.50 122 MET A O 1
ATOM 858 N N . THR A 1 123 ? -3.865 -7.791 -8.090 1.00 95.94 123 THR A N 1
ATOM 859 C CA . THR A 1 123 ? -4.796 -6.982 -7.294 1.00 95.94 123 THR A CA 1
ATOM 860 C C . THR A 1 123 ? -5.542 -7.838 -6.287 1.00 95.94 123 THR A C 1
ATOM 862 O O . THR A 1 123 ? -5.462 -7.548 -5.099 1.00 95.94 123 THR A O 1
ATOM 865 N N . THR A 1 124 ? -6.171 -8.934 -6.722 1.00 97.88 124 THR A N 1
ATOM 866 C CA . THR A 1 124 ? -6.898 -9.832 -5.813 1.00 97.88 124 THR A CA 1
ATOM 867 C C . THR A 1 124 ? -5.987 -10.408 -4.730 1.00 97.88 124 THR A C 1
ATOM 869 O O . THR A 1 124 ? -6.324 -10.349 -3.552 1.00 97.88 124 THR A O 1
ATOM 872 N N . CYS A 1 125 ? -4.798 -10.895 -5.101 1.00 98.44 125 CYS A N 1
ATOM 873 C CA . CYS A 1 125 ? -3.828 -11.409 -4.134 1.00 98.44 125 CYS A CA 1
ATOM 874 C C . CYS A 1 125 ? -3.414 -10.340 -3.109 1.00 98.44 125 CYS A C 1
ATOM 876 O O . CYS A 1 125 ? -3.328 -10.617 -1.912 1.00 98.44 125 CYS A O 1
ATOM 878 N N . THR A 1 126 ? -3.159 -9.112 -3.573 1.00 98.12 126 THR A N 1
ATOM 879 C CA . THR A 1 126 ? -2.704 -8.024 -2.701 1.00 98.12 126 THR A CA 1
ATOM 880 C C . THR A 1 126 ? -3.822 -7.568 -1.765 1.00 98.12 126 THR A C 1
ATOM 882 O O . THR A 1 126 ? -3.547 -7.365 -0.586 1.00 98.12 126 THR A O 1
ATOM 885 N N . ASP A 1 127 ? -5.063 -7.454 -2.247 1.00 97.94 127 ASP A N 1
ATOM 886 C CA . ASP A 1 127 ? -6.235 -7.117 -1.424 1.00 97.94 127 ASP A CA 1
ATOM 887 C C . ASP A 1 127 ? -6.430 -8.138 -0.304 1.00 97.94 127 ASP A C 1
ATOM 889 O O . ASP A 1 127 ? -6.425 -7.772 0.873 1.00 97.94 127 ASP A O 1
ATOM 893 N N . ASP A 1 128 ? -6.495 -9.426 -0.652 1.00 98.38 128 ASP A N 1
ATOM 894 C CA . ASP A 1 128 ? -6.670 -10.511 0.317 1.00 98.38 128 ASP A CA 1
ATOM 895 C C . ASP A 1 128 ? -5.548 -10.516 1.365 1.00 98.38 128 ASP A C 1
ATOM 897 O O . ASP A 1 128 ? -5.800 -10.660 2.566 1.00 98.38 128 ASP A O 1
ATOM 901 N N . CYS A 1 129 ? -4.303 -10.302 0.930 1.00 98.62 129 CYS A N 1
ATOM 902 C CA . CYS A 1 129 ? -3.156 -10.205 1.825 1.00 98.62 129 CYS A CA 1
ATOM 903 C C . CYS A 1 129 ? -3.246 -8.987 2.757 1.00 98.62 129 CYS A C 1
ATOM 905 O O . CYS A 1 129 ? -3.012 -9.121 3.959 1.00 98.62 129 CYS A O 1
ATOM 907 N N . VAL A 1 130 ? -3.623 -7.808 2.250 1.00 98.50 130 VAL A N 1
ATOM 908 C CA . VAL A 1 130 ? -3.759 -6.588 3.062 1.00 98.50 130 VAL A CA 1
ATOM 909 C C . VAL A 1 130 ? -4.867 -6.742 4.094 1.00 98.50 130 VAL A C 1
ATOM 911 O O . VAL A 1 130 ? -4.655 -6.402 5.261 1.00 98.50 130 VAL A O 1
ATOM 914 N N . ILE A 1 131 ? -6.020 -7.286 3.701 1.00 98.44 131 ILE A N 1
ATOM 915 C CA . ILE A 1 131 ? -7.131 -7.573 4.615 1.00 98.44 131 ILE A CA 1
ATOM 916 C C . ILE A 1 131 ? -6.659 -8.538 5.706 1.00 98.44 131 ILE A C 1
ATOM 918 O O . ILE A 1 131 ? -6.844 -8.261 6.890 1.00 98.44 131 ILE A O 1
ATOM 922 N N . ALA A 1 132 ? -5.994 -9.635 5.332 1.00 98.38 132 ALA A N 1
ATOM 923 C CA . ALA A 1 132 ? -5.511 -10.630 6.286 1.00 98.38 132 ALA A CA 1
ATOM 924 C C . ALA A 1 132 ? -4.432 -10.080 7.238 1.00 98.38 132 ALA A C 1
ATOM 926 O O . ALA A 1 132 ? -4.421 -10.429 8.419 1.00 98.38 132 ALA A O 1
ATOM 927 N N . ALA A 1 133 ? -3.535 -9.224 6.744 1.00 97.69 133 ALA A N 1
ATOM 928 C CA . ALA A 1 133 ? -2.421 -8.684 7.517 1.00 97.69 133 ALA A CA 1
ATOM 929 C C . ALA A 1 133 ? -2.832 -7.541 8.456 1.00 97.69 133 ALA A C 1
ATOM 931 O O . ALA A 1 133 ? -2.290 -7.430 9.555 1.00 97.69 133 ALA A O 1
ATOM 932 N N . SER A 1 134 ? -3.767 -6.687 8.029 1.00 97.62 134 SER A N 1
ATOM 933 C CA . SER A 1 134 ? -4.108 -5.447 8.742 1.00 97.62 134 SER A CA 1
ATOM 934 C C . SER A 1 134 ? -5.490 -5.456 9.397 1.00 97.62 134 SER A C 1
ATOM 936 O O . SER A 1 134 ? -5.684 -4.781 10.411 1.00 97.62 134 SER A O 1
ATOM 938 N N . GLY A 1 135 ? -6.442 -6.212 8.841 1.00 97.75 135 GLY A N 1
ATOM 939 C CA . GLY A 1 135 ? -7.844 -6.236 9.257 1.00 97.75 135 GLY A CA 1
ATOM 940 C C . GLY A 1 135 ? -8.706 -5.088 8.721 1.00 97.75 135 GLY A C 1
ATOM 941 O O . GLY A 1 135 ? -9.830 -4.933 9.197 1.00 97.75 135 GLY A O 1
ATOM 942 N N . VAL A 1 136 ? -8.206 -4.269 7.786 1.00 98.00 136 VAL A N 1
ATOM 943 C CA . VAL A 1 136 ? -9.021 -3.218 7.146 1.00 98.00 136 VAL A CA 1
ATOM 944 C C . VAL A 1 136 ? -10.142 -3.817 6.295 1.00 98.00 136 VAL A C 1
ATOM 946 O O . VAL A 1 136 ? -10.098 -4.980 5.890 1.00 98.00 136 VAL A O 1
ATOM 949 N N . SER A 1 137 ? -11.152 -3.006 6.001 1.00 97.69 137 SER A N 1
ATOM 950 C CA . SER A 1 137 ? -12.231 -3.354 5.089 1.00 97.69 137 SER A CA 1
ATOM 951 C C . SER A 1 137 ? -11.717 -3.620 3.672 1.00 97.69 137 SER A C 1
ATOM 953 O O . SER A 1 137 ? -10.675 -3.107 3.256 1.00 97.69 137 SER A O 1
ATOM 955 N N . ALA A 1 138 ? -12.495 -4.383 2.900 1.00 96.94 138 ALA A N 1
ATOM 956 C CA . ALA A 1 138 ? -12.169 -4.678 1.508 1.00 96.94 138 ALA A CA 1
ATOM 957 C C . ALA A 1 138 ? -11.990 -3.395 0.678 1.00 96.94 138 ALA A C 1
ATOM 959 O O . ALA A 1 138 ? -10.965 -3.233 0.024 1.00 96.94 138 ALA A O 1
ATOM 960 N N . GLY A 1 139 ? -12.914 -2.435 0.795 1.00 96.12 139 GLY A N 1
ATOM 961 C CA . GLY A 1 139 ? -12.809 -1.160 0.081 1.00 96.12 139 GLY A CA 1
ATOM 962 C C . GLY A 1 139 ? -11.532 -0.392 0.432 1.00 96.12 139 GLY A C 1
ATOM 963 O O . GLY A 1 139 ? -10.846 0.107 -0.458 1.00 96.12 139 GLY A O 1
ATOM 964 N N . CYS A 1 140 ? -11.163 -0.343 1.716 1.00 97.69 140 CYS A N 1
ATOM 965 C CA . CYS A 1 140 ? -9.925 0.316 2.118 1.00 97.69 140 CYS A CA 1
ATOM 966 C C . CYS A 1 140 ? -8.679 -0.424 1.604 1.00 97.69 140 CYS A C 1
ATOM 968 O O . CYS A 1 140 ? -7.728 0.212 1.139 1.00 97.69 140 CYS A O 1
ATOM 970 N N . SER A 1 141 ? -8.690 -1.762 1.630 1.00 97.69 141 SER A N 1
ATOM 971 C CA . SER A 1 141 ? -7.590 -2.577 1.104 1.00 97.69 141 SER A CA 1
ATOM 972 C C . SER A 1 141 ? -7.340 -2.319 -0.383 1.00 97.69 141 SER A C 1
ATOM 974 O O . SER A 1 141 ? -6.188 -2.099 -0.756 1.00 97.69 141 SER A O 1
ATOM 976 N N . THR A 1 142 ? -8.403 -2.189 -1.185 1.00 97.44 142 THR A N 1
ATOM 977 C CA . THR A 1 142 ? -8.324 -1.890 -2.621 1.00 97.44 142 THR A CA 1
ATOM 978 C C . THR A 1 142 ? -7.668 -0.536 -2.896 1.00 97.44 142 THR A C 1
ATOM 980 O O . THR A 1 142 ? -6.918 -0.388 -3.863 1.00 97.44 142 THR A O 1
ATOM 983 N N . CYS A 1 143 ? -7.861 0.463 -2.028 1.00 97.88 143 CYS A N 1
ATOM 984 C CA . CYS A 1 143 ? -7.151 1.734 -2.169 1.00 97.88 143 CYS A CA 1
ATOM 985 C C . CYS A 1 143 ? -5.642 1.575 -1.948 1.00 97.88 143 CYS A C 1
ATOM 987 O O . CYS A 1 143 ? -4.839 2.108 -2.720 1.00 97.88 143 CYS A O 1
ATOM 989 N N . TYR A 1 144 ? -5.243 0.844 -0.904 1.00 97.50 144 TYR A N 1
ATOM 990 C CA . TYR A 1 144 ? -3.833 0.599 -0.603 1.00 97.50 144 TYR A CA 1
ATOM 991 C C . TYR A 1 144 ? -3.157 -0.271 -1.664 1.00 97.50 144 TYR A C 1
ATOM 993 O O . TYR A 1 144 ? -2.069 0.074 -2.132 1.00 97.50 144 TYR A O 1
ATOM 1001 N N . SER A 1 145 ? -3.791 -1.369 -2.072 1.00 96.62 145 SER A N 1
ATOM 1002 C CA . SER A 1 145 ? -3.263 -2.243 -3.116 1.00 96.62 145 SER A CA 1
ATOM 1003 C C . SER A 1 145 ? -3.159 -1.504 -4.444 1.00 96.62 145 SER A C 1
ATOM 1005 O O . SER A 1 145 ? -2.098 -1.531 -5.058 1.00 96.62 145 SER A O 1
ATOM 1007 N N . GLY A 1 146 ? -4.187 -0.749 -4.846 1.00 96.00 146 GLY A N 1
ATOM 1008 C CA . GLY A 1 146 ? -4.187 0.037 -6.075 1.00 96.00 146 GLY A CA 1
ATOM 1009 C C . GLY A 1 146 ? -3.015 1.017 -6.128 1.00 96.00 146 GLY A C 1
ATOM 1010 O O . GLY A 1 146 ? -2.311 1.101 -7.136 1.00 96.00 146 GLY A O 1
ATOM 1011 N N . ALA A 1 147 ? -2.736 1.695 -5.013 1.00 96.44 147 ALA A N 1
ATOM 1012 C CA . ALA A 1 147 ? -1.608 2.613 -4.886 1.00 96.44 147 ALA A CA 1
ATOM 1013 C C . ALA A 1 147 ? -0.250 1.917 -5.063 1.00 96.44 147 ALA A C 1
ATOM 1015 O O . ALA A 1 147 ? 0.627 2.418 -5.774 1.00 96.44 147 ALA A O 1
ATOM 1016 N N . VAL A 1 148 ? -0.070 0.767 -4.408 1.00 95.50 148 VAL A N 1
ATOM 1017 C CA . VAL A 1 148 ? 1.182 0.000 -4.443 1.00 95.50 148 VAL A CA 1
ATOM 1018 C C . VAL A 1 148 ? 1.384 -0.642 -5.810 1.00 95.50 148 VAL A C 1
ATOM 1020 O O . VAL A 1 148 ? 2.463 -0.518 -6.381 1.00 95.50 148 VAL A O 1
ATOM 1023 N N . ILE A 1 149 ? 0.350 -1.264 -6.370 1.00 95.12 149 ILE A N 1
ATOM 1024 C CA . ILE A 1 149 ? 0.372 -1.893 -7.693 1.00 95.12 149 ILE A CA 1
ATOM 1025 C C . ILE A 1 149 ? 0.669 -0.852 -8.769 1.00 95.12 149 ILE A C 1
ATOM 1027 O O . ILE A 1 149 ? 1.530 -1.085 -9.614 1.00 95.12 149 ILE A O 1
ATOM 1031 N N . CYS A 1 150 ? 0.048 0.328 -8.699 1.00 96.56 150 CYS A N 1
ATOM 1032 C CA . CYS A 1 150 ? 0.394 1.448 -9.570 1.00 96.56 150 CYS A CA 1
ATOM 1033 C C . CYS A 1 150 ? 1.885 1.806 -9.458 1.00 96.56 150 CYS A C 1
ATOM 1035 O O . CYS A 1 150 ? 2.572 1.938 -10.472 1.00 96.56 150 CYS A O 1
ATOM 1037 N N . GLY A 1 151 ? 2.416 1.885 -8.234 1.00 94.56 151 GLY A N 1
ATOM 1038 C CA . GLY A 1 151 ? 3.842 2.113 -8.000 1.00 94.56 151 GLY A CA 1
ATOM 1039 C C . GLY A 1 151 ? 4.736 1.021 -8.599 1.00 94.56 151 GLY A C 1
ATOM 1040 O O . GLY A 1 151 ? 5.747 1.337 -9.221 1.00 94.56 151 GLY A O 1
ATOM 1041 N N . VAL A 1 152 ? 4.355 -0.250 -8.469 1.00 92.00 152 VAL A N 1
ATOM 1042 C CA . VAL A 1 152 ? 5.089 -1.393 -9.037 1.00 92.00 152 VAL A CA 1
ATOM 1043 C C . VAL A 1 152 ? 5.069 -1.367 -10.567 1.00 92.00 152 VAL A C 1
ATOM 1045 O O . VAL A 1 152 ? 6.092 -1.607 -11.199 1.00 92.00 152 VAL A O 1
ATOM 1048 N N . VAL A 1 153 ? 3.931 -1.049 -11.181 1.00 91.62 153 VAL A N 1
ATOM 1049 C CA . VAL A 1 153 ? 3.788 -1.070 -12.643 1.00 91.62 153 VAL A CA 1
ATOM 1050 C C . VAL A 1 153 ? 4.488 0.120 -13.298 1.00 91.62 153 VAL A C 1
ATOM 1052 O O . VAL A 1 153 ? 5.183 -0.053 -14.297 1.00 91.62 153 VAL A O 1
ATOM 1055 N N . TYR A 1 154 ? 4.326 1.324 -12.744 1.00 94.12 154 TYR A N 1
ATOM 1056 C CA . TYR A 1 154 ? 4.763 2.556 -13.409 1.00 94.12 154 TYR A CA 1
ATOM 1057 C C . TYR A 1 154 ? 6.051 3.152 -12.846 1.00 94.12 154 TYR A C 1
ATOM 1059 O O . TYR A 1 154 ? 6.754 3.854 -13.567 1.00 94.12 154 TYR A O 1
ATOM 1067 N N . CYS A 1 155 ? 6.374 2.878 -11.581 1.00 96.25 155 CYS A N 1
ATOM 1068 C CA . CYS A 1 155 ? 7.410 3.607 -10.848 1.00 96.25 155 CYS A CA 1
ATOM 1069 C C . CYS A 1 155 ? 8.492 2.724 -10.235 1.00 96.25 155 CYS A C 1
ATOM 1071 O O . CYS A 1 155 ? 9.374 3.235 -9.546 1.00 96.25 155 CYS A O 1
ATOM 1073 N N . ILE A 1 156 ? 8.482 1.408 -10.473 1.00 91.25 156 ILE A N 1
ATOM 1074 C CA . ILE A 1 156 ? 9.431 0.498 -9.820 1.00 91.25 156 ILE A CA 1
ATOM 1075 C C . ILE A 1 156 ? 10.888 0.862 -10.107 1.00 91.25 156 ILE A C 1
ATOM 1077 O O . ILE A 1 156 ? 11.724 0.758 -9.216 1.00 91.25 156 ILE A O 1
ATOM 1081 N N . ASN A 1 157 ? 11.193 1.372 -11.301 1.00 92.94 157 ASN A N 1
ATOM 1082 C CA . ASN A 1 157 ? 12.553 1.780 -11.654 1.00 92.94 157 ASN A CA 1
ATOM 1083 C C . ASN A 1 157 ? 13.067 2.931 -10.771 1.00 92.94 157 ASN A C 1
ATOM 1085 O O . ASN A 1 157 ? 14.241 2.931 -10.401 1.00 92.94 157 ASN A O 1
ATOM 1089 N N . ASP A 1 158 ? 12.186 3.853 -10.382 1.00 94.19 158 ASP A N 1
ATOM 1090 C CA . ASP A 1 158 ? 12.514 5.000 -9.527 1.00 94.19 158 ASP A CA 1
ATOM 1091 C C . ASP A 1 158 ? 12.390 4.660 -8.028 1.00 94.19 158 ASP A C 1
ATOM 1093 O O . ASP A 1 158 ? 13.066 5.248 -7.180 1.00 94.19 158 ASP A O 1
ATOM 1097 N N . CYS A 1 159 ? 11.556 3.668 -7.694 1.00 92.00 159 CYS A N 1
ATOM 1098 C CA . CYS A 1 159 ? 11.196 3.310 -6.322 1.00 92.00 159 CYS A CA 1
ATOM 1099 C C . CYS A 1 159 ? 11.971 2.122 -5.730 1.00 92.00 159 CYS A C 1
ATOM 1101 O O . CYS A 1 159 ? 12.099 2.050 -4.508 1.00 92.00 159 CYS A O 1
ATOM 1103 N N . VAL A 1 160 ? 12.512 1.202 -6.541 1.00 88.56 160 VAL A N 1
ATOM 1104 C CA . VAL A 1 160 ? 13.077 -0.082 -6.065 1.00 88.56 160 VAL A CA 1
ATOM 1105 C C . VAL A 1 160 ? 14.225 0.086 -5.068 1.00 88.56 160 VAL A C 1
ATOM 1107 O O . VAL A 1 160 ? 14.352 -0.688 -4.124 1.00 88.56 160 VAL A O 1
ATOM 1110 N N . ASN A 1 161 ? 15.057 1.111 -5.253 1.00 88.44 161 ASN A N 1
ATOM 1111 C CA . ASN A 1 161 ? 16.220 1.343 -4.395 1.00 88.44 161 ASN A CA 1
ATOM 1112 C C . ASN A 1 161 ? 15.874 2.161 -3.147 1.00 88.44 161 ASN A C 1
ATOM 1114 O O . ASN A 1 161 ? 16.503 2.002 -2.102 1.00 88.44 161 ASN A O 1
ATOM 1118 N N . ASN A 1 162 ? 14.916 3.080 -3.271 1.00 89.69 162 ASN A N 1
ATOM 1119 C CA . ASN A 1 162 ? 14.477 3.932 -2.180 1.00 89.69 162 ASN A CA 1
ATOM 1120 C C . ASN A 1 162 ? 13.037 4.408 -2.445 1.00 89.69 162 ASN A C 1
ATOM 1122 O O . ASN A 1 162 ? 12.856 5.359 -3.207 1.00 89.69 162 ASN A O 1
ATOM 1126 N N . PRO A 1 163 ? 12.025 3.823 -1.781 1.00 87.56 163 PRO A N 1
ATOM 1127 C CA . PRO A 1 163 ? 10.625 4.202 -1.981 1.00 87.56 163 PRO A CA 1
ATOM 1128 C C . PRO A 1 163 ? 10.294 5.614 -1.465 1.00 87.56 163 PRO A C 1
ATOM 1130 O O . PRO A 1 163 ? 9.218 6.134 -1.744 1.00 87.56 163 PRO A O 1
ATOM 1133 N N . ASN A 1 164 ? 11.217 6.240 -0.726 1.00 90.44 164 ASN A N 1
ATOM 1134 C CA . ASN A 1 164 ? 11.102 7.607 -0.217 1.00 90.44 164 ASN A CA 1
ATOM 1135 C C . ASN A 1 164 ? 12.017 8.593 -0.969 1.00 90.44 164 ASN A C 1
ATOM 1137 O O . ASN A 1 164 ? 12.253 9.701 -0.485 1.00 90.44 164 ASN A O 1
ATOM 1141 N N . SER A 1 165 ? 12.608 8.193 -2.102 1.00 95.00 165 SER A N 1
ATOM 1142 C CA . SER A 1 165 ? 13.350 9.124 -2.958 1.00 95.00 165 SER A CA 1
ATOM 1143 C C . SER A 1 165 ? 12.395 10.152 -3.567 1.00 95.00 165 SER A C 1
ATOM 1145 O O . SER A 1 165 ? 11.223 9.855 -3.804 1.00 95.00 165 SER A O 1
ATOM 1147 N N . GLN A 1 166 ? 12.898 11.357 -3.850 1.00 96.88 166 GLN A N 1
ATOM 1148 C CA . GLN A 1 166 ? 12.089 12.366 -4.534 1.00 96.88 166 GLN A CA 1
ATOM 1149 C C . GLN A 1 166 ? 11.637 11.865 -5.913 1.00 96.88 166 GLN A C 1
ATOM 1151 O O . GLN A 1 166 ? 10.480 12.052 -6.258 1.00 96.88 166 GLN A O 1
ATOM 1156 N N . ASP A 1 167 ? 12.496 11.141 -6.635 1.00 96.38 167 ASP A N 1
ATOM 1157 C CA . ASP A 1 167 ? 12.166 10.565 -7.944 1.00 96.38 167 ASP A CA 1
ATOM 1158 C C . ASP A 1 167 ? 10.997 9.565 -7.857 1.00 96.38 167 ASP A C 1
ATOM 1160 O O . ASP A 1 167 ? 10.073 9.610 -8.668 1.00 96.38 167 ASP A O 1
ATOM 1164 N N . CYS A 1 168 ? 10.978 8.702 -6.834 1.00 96.31 168 CYS A N 1
ATOM 1165 C CA . CYS A 1 168 ? 9.867 7.779 -6.603 1.00 96.31 168 CYS A CA 1
ATOM 1166 C C . CYS A 1 168 ? 8.571 8.521 -6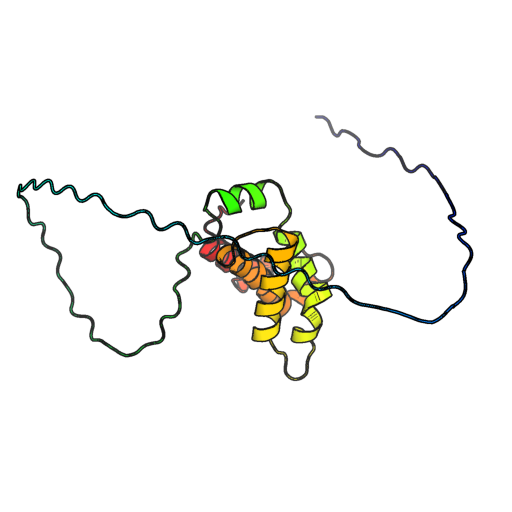.252 1.00 96.31 168 CYS A C 1
ATOM 1168 O O . CYS A 1 168 ? 7.503 8.196 -6.775 1.00 96.31 168 CYS A O 1
ATOM 1170 N N . ILE A 1 169 ? 8.658 9.525 -5.373 1.00 95.31 169 ILE A N 1
ATOM 1171 C CA . ILE A 1 169 ? 7.512 10.354 -4.982 1.00 95.31 169 ILE A CA 1
ATOM 1172 C C . ILE A 1 169 ? 6.942 11.063 -6.216 1.00 95.31 169 ILE A C 1
ATOM 1174 O O . ILE A 1 169 ? 5.747 10.947 -6.484 1.00 95.31 169 ILE A O 1
ATOM 1178 N N . ASP A 1 170 ? 7.792 11.714 -7.007 1.00 97.62 170 ASP A N 1
ATOM 1179 C CA . ASP A 1 170 ? 7.403 12.442 -8.215 1.00 97.62 170 ASP A CA 1
ATOM 1180 C C . ASP A 1 170 ? 6.802 11.505 -9.267 1.00 97.62 170 ASP A C 1
ATOM 1182 O O . ASP A 1 170 ? 5.791 11.845 -9.889 1.00 97.62 170 ASP A O 1
ATOM 1186 N N . CYS A 1 171 ? 7.356 10.299 -9.433 1.00 98.00 171 CYS A N 1
ATOM 1187 C CA . CYS A 1 171 ? 6.783 9.295 -10.322 1.00 98.00 171 CYS A CA 1
ATOM 1188 C C . CYS A 1 171 ? 5.375 8.885 -9.875 1.00 98.00 171 CYS A C 1
ATOM 1190 O O . CYS A 1 171 ? 4.451 8.865 -10.694 1.00 98.00 171 CYS A O 1
ATOM 1192 N N . ARG A 1 172 ? 5.185 8.580 -8.584 1.00 96.81 172 ARG A N 1
ATOM 1193 C CA . ARG A 1 172 ? 3.884 8.161 -8.037 1.00 96.81 172 ARG A CA 1
ATOM 1194 C C . ARG A 1 172 ? 2.842 9.273 -8.102 1.00 96.81 172 ARG A C 1
ATOM 1196 O O . ARG A 1 172 ? 1.666 8.986 -8.312 1.00 96.81 172 ARG A O 1
ATOM 1203 N N . GLU A 1 173 ? 3.253 10.524 -7.924 1.00 96.75 173 GLU A N 1
ATOM 1204 C CA . GLU A 1 173 ? 2.384 11.687 -8.116 1.00 96.75 173 GLU A CA 1
ATOM 1205 C C . GLU A 1 173 ? 1.994 11.848 -9.589 1.00 96.75 173 GLU A C 1
ATOM 1207 O O . GLU A 1 173 ? 0.811 11.948 -9.910 1.00 96.75 173 GLU A O 1
ATOM 1212 N N . THR A 1 174 ? 2.974 11.800 -10.494 1.00 97.81 174 THR A N 1
ATOM 1213 C CA . THR A 1 174 ? 2.771 12.019 -11.936 1.00 97.81 174 THR A CA 1
ATOM 1214 C C . THR A 1 174 ? 1.911 10.932 -12.576 1.00 97.81 174 THR A C 1
ATOM 1216 O O . THR A 1 174 ? 1.053 11.236 -13.400 1.00 97.81 174 THR A O 1
ATOM 1219 N N . ASN A 1 175 ? 2.101 9.673 -12.177 1.00 97.25 175 ASN A N 1
ATOM 1220 C CA . ASN A 1 175 ? 1.312 8.543 -12.673 1.00 97.25 175 ASN A CA 1
ATOM 1221 C C . ASN A 1 175 ? -0.026 8.372 -11.937 1.00 97.25 175 ASN A C 1
ATOM 1223 O O . ASN A 1 175 ? -0.743 7.407 -12.182 1.00 97.25 175 ASN A O 1
ATOM 1227 N N . GLY A 1 176 ? -0.379 9.285 -11.027 1.00 96.31 176 GLY A N 1
ATOM 1228 C CA . GLY A 1 176 ? -1.666 9.248 -10.338 1.00 96.31 176 GLY A CA 1
ATOM 1229 C C . GLY A 1 176 ? -1.783 8.172 -9.256 1.00 96.31 176 GLY A C 1
ATOM 1230 O O . GLY A 1 176 ? -2.861 8.020 -8.691 1.00 96.31 176 GLY A O 1
ATOM 1231 N N . CYS A 1 177 ? -0.703 7.470 -8.901 1.00 96.44 177 CYS A N 1
ATOM 1232 C CA . CYS A 1 177 ? -0.723 6.450 -7.851 1.00 96.44 177 CYS A CA 1
ATOM 1233 C C . CYS A 1 177 ? -1.069 7.059 -6.486 1.00 96.44 177 CYS A C 1
ATOM 1235 O O . CYS A 1 177 ? -1.952 6.573 -5.781 1.00 96.44 177 CYS A O 1
ATOM 1237 N N . THR A 1 178 ? -0.388 8.146 -6.111 1.00 95.62 178 THR A N 1
ATOM 1238 C CA . THR A 1 178 ? -0.648 8.822 -4.833 1.00 95.62 178 THR A CA 1
ATOM 1239 C C . THR A 1 178 ? -1.949 9.636 -4.864 1.00 95.62 178 THR A C 1
ATOM 1241 O O . THR A 1 178 ? -2.737 9.503 -3.928 1.00 95.62 178 THR A O 1
ATOM 1244 N N . PRO A 1 179 ? -2.250 10.443 -5.903 1.00 95.81 179 PRO A N 1
ATOM 1245 C CA . PRO A 1 179 ? -3.550 11.105 -6.007 1.00 95.81 179 PRO A CA 1
ATOM 1246 C C . PRO A 1 179 ? -4.727 10.123 -5.978 1.00 95.81 179 PRO A C 1
ATOM 1248 O O . PRO A 1 179 ? -5.661 10.328 -5.209 1.00 95.81 179 PRO A O 1
ATOM 1251 N N . GLY A 1 180 ? -4.650 9.029 -6.745 1.00 95.50 180 GLY A N 1
ATOM 1252 C CA . GLY A 1 180 ? -5.684 7.997 -6.804 1.00 95.50 180 GLY A CA 1
ATOM 1253 C C . GLY A 1 180 ? -5.918 7.321 -5.456 1.00 95.50 180 GLY A C 1
ATOM 1254 O O . GLY A 1 180 ? -7.067 7.119 -5.073 1.00 95.50 180 GLY A O 1
ATOM 1255 N N . PHE A 1 181 ? -4.855 7.069 -4.683 1.00 96.50 181 PHE A N 1
ATOM 1256 C CA . PHE A 1 181 ? -4.974 6.577 -3.308 1.00 96.50 181 PHE A CA 1
ATOM 1257 C C . PHE A 1 181 ? -5.825 7.497 -2.428 1.00 96.50 181 PHE A C 1
ATOM 1259 O O . PHE A 1 181 ? -6.743 7.034 -1.753 1.00 96.50 181 PHE A O 1
ATOM 1266 N N . TYR A 1 182 ? -5.527 8.797 -2.415 1.00 95.62 182 TYR A N 1
ATOM 1267 C CA . TYR A 1 182 ? -6.242 9.746 -1.561 1.00 95.62 182 TYR A CA 1
ATOM 1268 C C . TYR A 1 182 ? -7.677 9.974 -2.032 1.00 95.62 182 TYR A C 1
ATOM 1270 O O . TYR A 1 182 ? -8.579 10.084 -1.207 1.00 95.62 182 TYR A O 1
ATOM 1278 N N . THR A 1 183 ? -7.902 9.969 -3.348 1.00 95.88 183 THR A N 1
ATOM 1279 C CA . THR A 1 183 ? -9.251 9.986 -3.915 1.00 95.88 183 THR A CA 1
ATOM 1280 C C . THR A 1 183 ? -10.040 8.739 -3.531 1.00 95.88 183 THR A C 1
ATOM 1282 O O . THR A 1 183 ? -11.193 8.878 -3.169 1.00 95.88 183 THR A O 1
ATOM 1285 N N . CYS A 1 184 ? -9.447 7.546 -3.560 1.00 96.56 184 CYS A N 1
ATOM 1286 C CA . CYS A 1 184 ? -10.121 6.296 -3.198 1.00 96.56 184 CYS A CA 1
ATOM 1287 C C . CYS A 1 184 ? -10.409 6.202 -1.690 1.00 96.56 184 CYS A C 1
ATOM 1289 O O . CYS A 1 184 ? -11.523 5.909 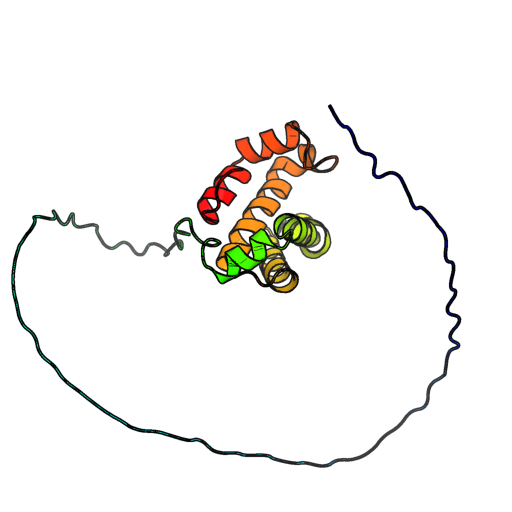-1.257 1.00 96.56 184 CYS A O 1
ATOM 1291 N N . SER A 1 185 ? -9.385 6.463 -0.876 1.00 96.56 185 SER A N 1
ATOM 1292 C CA . SER A 1 185 ? -9.426 6.220 0.568 1.00 96.56 185 SER A CA 1
ATOM 1293 C C . SER A 1 185 ? -10.220 7.269 1.343 1.00 96.56 185 SER A C 1
ATOM 1295 O O . SER A 1 185 ? -10.709 6.955 2.426 1.00 96.56 185 SER A O 1
ATOM 1297 N N . GLY A 1 186 ? -10.317 8.501 0.831 1.00 95.69 186 GLY A N 1
ATOM 1298 C CA . GLY A 1 186 ? -10.868 9.653 1.556 1.00 95.69 186 GLY A CA 1
ATOM 1299 C C . GLY A 1 186 ? -9.950 10.187 2.666 1.00 95.69 186 GLY A C 1
ATOM 1300 O O . GLY A 1 186 ? -10.335 11.073 3.429 1.00 95.69 186 GLY A O 1
ATOM 1301 N N . LEU A 1 187 ? -8.723 9.668 2.785 1.00 94.56 187 LEU A N 1
ATOM 1302 C CA . LEU A 1 187 ? -7.765 10.109 3.798 1.00 94.56 187 LEU A CA 1
ATOM 1303 C C . LEU A 1 187 ? -7.132 11.466 3.424 1.00 94.56 187 LEU A C 1
ATOM 1305 O O . LEU A 1 187 ? -6.957 11.774 2.242 1.00 94.56 187 LEU A O 1
ATOM 1309 N N . PRO A 1 188 ? -6.754 12.302 4.409 1.00 90.50 188 PRO A N 1
ATOM 1310 C CA . PRO A 1 188 ? -6.084 13.570 4.135 1.00 90.50 188 PRO A CA 1
ATOM 1311 C C . PRO A 1 188 ? -4.654 13.350 3.624 1.00 90.50 188 PRO A C 1
ATOM 1313 O O . PRO A 1 188 ? -3.945 12.480 4.126 1.00 90.50 188 PRO A O 1
ATOM 1316 N N . ARG A 1 189 ? -4.200 14.192 2.684 1.00 86.44 189 ARG A N 1
ATOM 1317 C CA . ARG A 1 189 ? -2.786 14.237 2.268 1.00 86.44 189 ARG A CA 1
ATOM 1318 C C . ARG A 1 189 ? -1.968 14.932 3.357 1.00 86.44 189 ARG A C 1
ATOM 1320 O O . ARG A 1 189 ? -2.246 16.093 3.665 1.00 86.44 189 ARG A O 1
ATOM 1327 N N . ASN A 1 190 ? -0.992 14.242 3.929 1.00 64.62 190 ASN A N 1
ATOM 1328 C CA . ASN A 1 190 ? -0.131 14.730 5.009 1.00 64.62 190 ASN A CA 1
ATOM 1329 C C . ASN A 1 190 ? 1.355 14.698 4.650 1.00 64.62 190 ASN A C 1
ATOM 1331 O O . ASN A 1 190 ? 1.757 13.872 3.804 1.00 64.62 190 ASN A O 1
#

pLDDT: mean 77.25, std 21.64, range [39.09, 98.62]

Secondary structure (DSSP, 8-state):
------------------------------------------------------------------------------S-TT-SHHHHHHHTTS-HHHHHHHIIIIISHHHHHSSS--HHHHHHHHHHHHHHHH---HHHHHHHHHHHHHHHHHHHHHHSS-TTSHHHHHHHHHTTHHHHHHHHH-PPP-

Sequence (190 aa):
MKSTMRTLFLMLALLGFVVAGCDDSDDPKTTTDATSTTDATTTDATTTDATTTDATTAEDVTTTDVTTTDDVVEDVVVGDACTNAADLAIVSSQDVSGMATTCATSDCISFATSDPPDLPGMTTCTDDCVIAASGVSAGCSTCYSGAVICGVVYCINDCVNNPNSQDCIDCRETNGCTPGFYTCSGLPRN

Foldseek 3Di:
DDDDDDDDDDDDDDDDDDDDDDDDDDDDDDDDDDDDDDDDDDDDDDDDDDDDDDDDDDDDDPDDDDDDDPDPCPVPLQAALQVDPVSCVQVVPDPLLVQLLCQLVPPLVVQCVDVVRNLVSSLVSSLVSSCVVRVGDSQLSSLSNQLNSLLVVFPCVVCVVPCPDPSSVVRSVVSCSVVSSCSNNVDDDD